Protein AF-A0A8T7C3U0-F1 (afdb_monomer)

Mean predicted aligned error: 4.49 Å

Radius of gyration: 20.17 Å; Cα contacts (8 Å, |Δi|>4): 298; chains: 1; bounding box: 46×42×60 Å

Structure (mmCIF, N/CA/C/O backbone):
data_AF-A0A8T7C3U0-F1
#
_entry.id   AF-A0A8T7C3U0-F1
#
loop_
_atom_site.group_PDB
_atom_site.id
_atom_site.type_symbol
_atom_site.label_atom_id
_atom_site.label_alt_id
_atom_site.label_comp_id
_atom_site.label_asym_id
_atom_site.label_entity_id
_atom_site.label_seq_id
_atom_site.pdbx_PDB_ins_code
_atom_site.Cartn_x
_atom_site.Cartn_y
_atom_site.Cartn_z
_atom_site.occupancy
_atom_site.B_iso_or_equiv
_atom_site.auth_seq_id
_atom_site.auth_comp_id
_atom_site.auth_asym_id
_atom_site.auth_atom_id
_atom_site.pdbx_PDB_model_num
ATOM 1 N N . ASP A 1 1 ? -4.344 -4.323 -27.458 1.00 58.16 1 ASP A N 1
ATOM 2 C CA . ASP A 1 1 ? -5.522 -3.759 -28.144 1.00 58.16 1 ASP A CA 1
ATOM 3 C C . ASP A 1 1 ? -5.663 -4.257 -29.576 1.00 58.16 1 ASP A C 1
ATOM 5 O O . ASP A 1 1 ? -6.627 -4.957 -29.823 1.00 58.16 1 ASP A O 1
ATOM 9 N N . LYS A 1 2 ? -4.692 -4.068 -30.485 1.00 67.00 2 LYS A N 1
ATOM 10 C CA . LYS A 1 2 ? -4.830 -4.457 -31.913 1.00 67.00 2 LYS A CA 1
ATOM 11 C C . LYS A 1 2 ? -5.165 -5.939 -32.222 1.00 67.00 2 LYS A C 1
ATOM 13 O O . LYS A 1 2 ? -5.729 -6.205 -33.272 1.00 67.00 2 LYS A O 1
ATOM 18 N N . TYR A 1 3 ? -4.840 -6.890 -31.338 1.00 77.06 3 TYR A N 1
ATOM 19 C CA . TYR A 1 3 ? -5.066 -8.337 -31.552 1.00 77.06 3 TYR A CA 1
ATOM 20 C C . TYR A 1 3 ? -5.764 -9.027 -30.369 1.00 77.06 3 TYR A C 1
ATOM 22 O O . TYR A 1 3 ? -5.617 -10.232 -30.176 1.00 77.06 3 TYR A O 1
ATOM 30 N N . ALA A 1 4 ? -6.464 -8.263 -29.525 1.00 77.00 4 ALA A N 1
ATOM 31 C CA . ALA A 1 4 ? -7.062 -8.804 -28.303 1.00 77.00 4 ALA A CA 1
ATOM 32 C C . ALA A 1 4 ? -8.107 -9.896 -28.594 1.00 77.00 4 ALA A C 1
ATOM 34 O O . ALA A 1 4 ? -8.133 -10.908 -27.897 1.00 77.00 4 ALA A O 1
ATOM 35 N N . ASP A 1 5 ? -8.905 -9.726 -29.648 1.00 81.62 5 ASP A N 1
ATOM 36 C CA . ASP A 1 5 ? -9.944 -10.693 -30.014 1.00 81.62 5 ASP A CA 1
ATOM 37 C C . ASP A 1 5 ? -9.359 -11.987 -30.588 1.00 81.62 5 ASP A C 1
ATOM 39 O O . ASP A 1 5 ? -9.797 -13.072 -30.217 1.00 81.62 5 ASP A O 1
ATOM 43 N N . LEU A 1 6 ? -8.278 -11.893 -31.372 1.00 81.50 6 LEU A N 1
ATOM 44 C CA . LEU A 1 6 ? -7.573 -13.058 -31.921 1.00 81.50 6 LEU A CA 1
ATOM 45 C C . LEU A 1 6 ? -6.904 -13.916 -30.838 1.00 81.50 6 LEU A C 1
ATOM 47 O O . LEU A 1 6 ? -6.668 -15.101 -31.050 1.00 81.50 6 LEU A O 1
ATOM 51 N N . MET A 1 7 ? -6.585 -13.335 -29.678 1.00 81.19 7 MET A N 1
ATOM 52 C CA . MET A 1 7 ? -5.947 -14.057 -28.575 1.00 81.19 7 MET A CA 1
ATOM 53 C C . MET A 1 7 ? -6.883 -15.037 -27.863 1.00 81.19 7 MET A C 1
ATOM 55 O O . MET A 1 7 ? -6.374 -15.950 -27.220 1.00 81.19 7 MET A O 1
ATOM 59 N N . LYS A 1 8 ? -8.211 -14.876 -27.950 1.00 80.12 8 LYS A N 1
ATOM 60 C CA . LYS A 1 8 ? -9.161 -15.779 -27.271 1.00 80.12 8 LYS A CA 1
ATOM 61 C C . LYS A 1 8 ? -9.115 -17.194 -27.853 1.00 80.12 8 LYS A C 1
ATOM 63 O O . LYS A 1 8 ? -9.095 -18.155 -27.090 1.00 80.12 8 LYS A O 1
ATOM 68 N N . ASP A 1 9 ? -8.980 -17.291 -29.173 1.00 86.50 9 ASP A N 1
ATOM 69 C CA . ASP A 1 9 ? -8.996 -18.560 -29.914 1.00 86.50 9 ASP A CA 1
ATOM 70 C C . ASP A 1 9 ? -7.588 -19.041 -30.314 1.00 86.50 9 ASP A C 1
ATOM 72 O O . ASP A 1 9 ? -7.412 -20.086 -30.945 1.00 86.50 9 ASP A O 1
ATOM 76 N N . HIS A 1 10 ? -6.543 -18.288 -29.957 1.00 88.06 10 HIS A N 1
ATOM 77 C CA . HIS A 1 10 ? -5.179 -18.610 -30.355 1.00 88.06 10 HIS A CA 1
ATOM 78 C C . HIS A 1 10 ? -4.654 -19.848 -29.611 1.00 88.06 10 HIS A C 1
ATOM 80 O O . HIS A 1 10 ? -4.539 -19.857 -28.386 1.00 88.06 10 HIS A O 1
ATOM 86 N N . ARG A 1 11 ? -4.204 -20.873 -30.348 1.00 89.69 11 ARG A N 1
ATOM 87 C CA . ARG A 1 11 ? -3.695 -22.142 -29.778 1.00 89.69 11 ARG A CA 1
ATOM 88 C C . ARG A 1 11 ? -2.560 -21.968 -28.757 1.00 89.69 11 ARG A C 1
ATOM 90 O O . ARG A 1 11 ? -2.427 -22.782 -27.850 1.00 89.69 11 ARG A O 1
ATOM 97 N N . LEU A 1 12 ? -1.748 -20.914 -28.903 1.00 91.25 12 LEU A N 1
ATOM 98 C CA . LEU A 1 12 ? -0.654 -20.566 -27.978 1.00 91.25 12 LEU A CA 1
ATOM 99 C C . LEU A 1 12 ? -0.993 -19.432 -26.996 1.00 91.25 12 LEU A C 1
ATOM 101 O O . LEU A 1 12 ? -0.088 -18.871 -26.380 1.00 91.25 12 LEU A O 1
ATOM 105 N N . ALA A 1 13 ? -2.265 -19.040 -26.866 1.00 87.12 13 ALA A N 1
ATOM 106 C CA . ALA A 1 13 ? -2.667 -17.897 -26.045 1.00 87.12 13 ALA A CA 1
ATOM 107 C C . ALA A 1 13 ? -2.114 -17.989 -24.618 1.00 87.12 13 ALA A C 1
ATOM 109 O O . ALA A 1 13 ? -1.515 -17.041 -24.110 1.00 87.12 13 ALA A O 1
ATOM 110 N N . ARG A 1 14 ? -2.240 -19.168 -23.997 1.00 87.88 14 ARG A N 1
ATOM 111 C CA . ARG A 1 14 ? -1.746 -19.427 -22.640 1.00 87.88 14 ARG A CA 1
ATOM 112 C C . ARG A 1 14 ? -0.230 -19.256 -22.536 1.00 87.88 14 ARG A C 1
ATOM 114 O O . ARG A 1 14 ? 0.239 -18.614 -21.600 1.00 87.88 14 ARG A O 1
ATOM 121 N N . GLN A 1 15 ? 0.528 -19.808 -23.481 1.00 91.25 15 GLN A N 1
ATOM 122 C CA . GLN A 1 15 ? 1.989 -19.739 -23.508 1.00 91.25 15 GLN A CA 1
ATOM 123 C C . GLN A 1 15 ? 2.453 -18.294 -23.709 1.00 91.25 15 GLN A C 1
ATOM 125 O O . GLN A 1 15 ? 3.272 -17.804 -22.938 1.00 91.25 15 GLN A O 1
ATOM 130 N N . ILE A 1 16 ? 1.864 -17.579 -24.671 1.00 89.12 16 ILE A N 1
ATOM 131 C CA . ILE A 1 16 ? 2.175 -16.171 -24.945 1.00 89.12 16 ILE A CA 1
ATOM 132 C C . ILE A 1 16 ? 1.897 -15.312 -23.707 1.00 89.12 16 ILE A C 1
ATOM 134 O O . ILE A 1 16 ? 2.749 -14.520 -23.302 1.00 89.12 16 ILE A O 1
ATOM 138 N N . MET A 1 17 ? 0.739 -15.489 -23.066 1.00 87.12 17 MET A N 1
ATOM 139 C CA . MET A 1 17 ? 0.385 -14.751 -21.851 1.00 87.12 17 MET A CA 1
ATOM 140 C C . MET A 1 17 ? 1.329 -15.062 -20.688 1.00 87.12 17 MET A C 1
ATOM 142 O O . MET A 1 17 ? 1.733 -14.140 -19.973 1.00 87.12 17 MET A O 1
ATOM 146 N N . ALA A 1 18 ? 1.727 -16.325 -20.513 1.00 89.75 18 ALA A N 1
ATOM 147 C CA . ALA A 1 18 ? 2.700 -16.717 -19.499 1.00 89.75 18 ALA A CA 1
ATOM 148 C C . ALA A 1 18 ? 4.062 -16.049 -19.742 1.00 89.75 18 ALA A C 1
ATOM 150 O O . ALA A 1 18 ? 4.598 -15.417 -18.833 1.00 89.75 18 ALA A O 1
ATOM 151 N N . THR A 1 19 ? 4.579 -16.096 -20.973 1.00 92.81 19 THR A N 1
ATOM 152 C CA . THR A 1 19 ? 5.855 -15.469 -21.346 1.00 92.81 19 THR A CA 1
ATOM 153 C C . THR A 1 19 ? 5.817 -13.950 -21.182 1.00 92.81 19 THR A C 1
ATOM 155 O O . THR A 1 19 ? 6.723 -13.370 -20.587 1.00 92.81 19 THR A O 1
ATOM 158 N N . GLN A 1 20 ? 4.753 -13.285 -21.639 1.00 92.19 20 GLN A N 1
ATOM 159 C CA . GLN A 1 20 ? 4.586 -11.836 -21.474 1.00 92.19 20 GLN A CA 1
ATOM 160 C C . GLN A 1 20 ? 4.497 -11.434 -19.996 1.00 92.19 20 GLN A C 1
ATOM 162 O O . GLN A 1 20 ? 5.073 -10.425 -19.582 1.00 92.19 20 GLN A O 1
ATOM 167 N N . THR A 1 21 ? 3.812 -12.237 -19.178 1.00 92.12 21 THR A N 1
ATOM 168 C CA . THR A 1 21 ? 3.714 -12.004 -17.732 1.00 92.12 21 THR A CA 1
ATOM 169 C C . THR A 1 21 ? 5.063 -12.194 -17.049 1.00 92.12 21 THR A C 1
ATOM 171 O O . THR A 1 21 ? 5.465 -11.328 -16.273 1.00 92.12 21 THR A O 1
ATOM 174 N N . ALA A 1 22 ? 5.791 -13.265 -17.377 1.00 93.31 22 ALA A N 1
ATOM 175 C CA . ALA A 1 22 ? 7.126 -13.529 -16.849 1.00 93.31 22 ALA A CA 1
ATOM 176 C C . ALA A 1 22 ? 8.106 -12.401 -17.205 1.00 93.31 22 ALA A C 1
ATOM 178 O O . ALA A 1 22 ? 8.746 -11.851 -16.311 1.00 93.31 22 ALA A O 1
ATOM 179 N N . ASN A 1 23 ? 8.144 -11.976 -18.473 1.00 94.31 23 ASN A N 1
ATOM 180 C CA . ASN A 1 23 ? 8.983 -10.863 -18.923 1.00 94.31 23 ASN A CA 1
ATOM 181 C C . ASN A 1 23 ? 8.635 -9.560 -18.196 1.00 94.31 23 ASN A C 1
ATOM 183 O O . ASN A 1 23 ? 9.518 -8.880 -17.681 1.00 94.31 23 ASN A O 1
ATOM 187 N N . SER A 1 24 ? 7.344 -9.222 -18.096 1.00 93.62 24 SER A N 1
ATOM 188 C CA . SER A 1 24 ? 6.893 -8.039 -17.352 1.00 93.62 24 SER A CA 1
ATOM 189 C C . SER A 1 24 ? 7.328 -8.095 -15.887 1.00 93.62 24 SER A C 1
ATOM 191 O O . SER A 1 24 ? 7.783 -7.093 -15.338 1.00 93.62 24 SER A O 1
ATOM 193 N N . LEU A 1 25 ? 7.176 -9.249 -15.242 1.00 94.94 25 LEU A N 1
ATOM 194 C CA . LEU A 1 25 ? 7.524 -9.441 -13.841 1.00 94.94 25 LEU A CA 1
ATOM 195 C C . LEU A 1 25 ? 9.034 -9.300 -13.628 1.00 94.94 25 LEU A C 1
ATOM 197 O O . LEU A 1 25 ? 9.444 -8.503 -12.787 1.00 94.94 25 LEU A O 1
ATOM 201 N N . VAL A 1 26 ? 9.856 -10.001 -14.413 1.00 95.19 26 VAL A N 1
ATOM 202 C CA . VAL A 1 26 ? 11.322 -9.957 -14.297 1.00 95.19 26 VAL A CA 1
ATOM 203 C C . VAL A 1 26 ? 11.858 -8.562 -14.612 1.00 95.19 26 VAL A C 1
ATOM 205 O O . VAL A 1 26 ? 12.643 -8.031 -13.831 1.00 95.19 26 VAL A O 1
ATOM 208 N N . ASN A 1 27 ? 11.379 -7.912 -15.677 1.00 93.50 27 ASN A N 1
ATOM 209 C CA . ASN A 1 27 ? 11.845 -6.575 -16.063 1.00 93.50 27 ASN A CA 1
ATOM 210 C C . ASN A 1 27 ? 11.510 -5.499 -15.020 1.00 93.50 27 ASN A C 1
ATOM 212 O O . ASN A 1 27 ? 12.225 -4.508 -14.905 1.00 93.50 27 ASN A O 1
ATOM 216 N N . ARG A 1 28 ? 10.414 -5.662 -14.263 1.00 95.06 28 ARG A N 1
ATOM 217 C CA . ARG A 1 28 ? 9.958 -4.659 -13.282 1.00 95.06 28 ARG A CA 1
ATOM 218 C C . ARG A 1 28 ? 10.408 -4.946 -11.856 1.00 95.06 28 ARG A C 1
ATOM 220 O O . ARG A 1 28 ? 10.629 -4.007 -11.098 1.00 95.06 28 ARG A O 1
ATOM 227 N N . MET A 1 29 ? 10.518 -6.218 -11.485 1.00 95.50 29 MET A N 1
ATOM 228 C CA . MET A 1 29 ? 10.804 -6.642 -10.111 1.00 95.50 29 MET A CA 1
ATOM 229 C C . MET A 1 29 ? 12.211 -7.221 -9.939 1.00 95.50 29 MET A C 1
ATOM 231 O O . MET A 1 29 ? 12.687 -7.352 -8.810 1.00 95.50 29 MET A O 1
ATOM 235 N N . GLY A 1 30 ? 12.882 -7.543 -11.044 1.00 94.00 30 GLY A N 1
ATOM 236 C CA . GLY A 1 30 ? 14.184 -8.193 -11.072 1.00 94.00 30 GLY A CA 1
ATOM 237 C C . GLY A 1 30 ? 14.103 -9.725 -11.001 1.00 94.00 30 GLY A C 1
ATOM 238 O O . GLY A 1 30 ? 13.080 -10.294 -10.608 1.00 94.00 30 GLY A O 1
ATOM 239 N N . PRO A 1 31 ? 15.209 -10.414 -11.334 1.00 93.25 31 PRO A N 1
ATOM 240 C CA . PRO A 1 31 ? 15.244 -11.874 -11.470 1.00 93.25 31 PRO A CA 1
ATOM 241 C C . PRO A 1 31 ? 15.0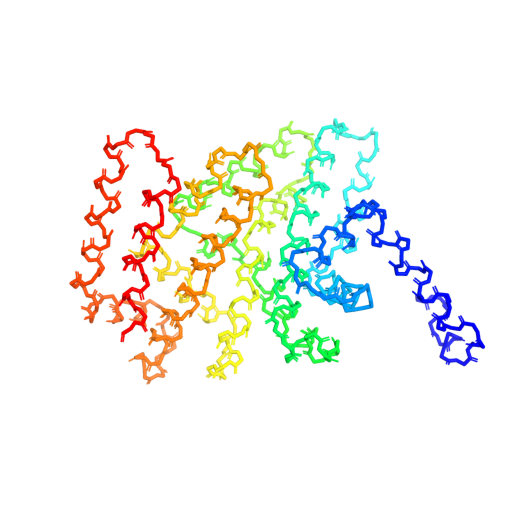74 -12.620 -10.140 1.00 93.25 31 PRO A C 1
ATOM 243 O O . PRO A 1 31 ? 14.587 -13.744 -10.113 1.00 93.25 31 PRO A O 1
ATOM 246 N N . THR A 1 32 ? 15.433 -11.996 -9.014 1.00 93.38 32 THR A N 1
ATOM 247 C CA . THR A 1 32 ? 15.351 -12.625 -7.683 1.00 93.38 32 THR A CA 1
ATOM 248 C C . THR A 1 32 ? 13.996 -12.448 -7.002 1.00 93.38 32 THR A C 1
ATOM 250 O O . THR A 1 32 ? 13.792 -12.980 -5.912 1.00 93.38 32 THR A O 1
ATOM 253 N N . TYR A 1 33 ? 13.068 -11.689 -7.598 1.00 94.94 33 TYR A N 1
ATOM 254 C CA . TYR A 1 33 ? 11.801 -11.348 -6.952 1.00 94.94 33 TYR A CA 1
ATOM 255 C C . TYR A 1 33 ? 10.972 -12.582 -6.601 1.00 94.94 33 TYR A C 1
ATOM 257 O O . TYR A 1 33 ? 10.568 -12.702 -5.448 1.00 94.94 33 TYR A O 1
ATOM 265 N N . VAL A 1 34 ? 10.773 -13.494 -7.561 1.00 96.44 34 VAL A N 1
ATOM 266 C CA . VAL A 1 34 ? 9.939 -14.691 -7.369 1.00 96.44 34 VAL A CA 1
ATOM 267 C C . VAL A 1 34 ? 10.488 -15.531 -6.226 1.00 96.44 34 VAL A C 1
ATOM 269 O O . VAL A 1 34 ? 9.806 -15.667 -5.220 1.00 96.44 34 VAL A O 1
ATOM 272 N N . VAL A 1 35 ? 11.743 -15.979 -6.320 1.00 95.12 35 VAL A N 1
ATOM 273 C CA . VAL A 1 35 ? 12.382 -16.834 -5.303 1.00 95.12 35 VAL A CA 1
ATOM 274 C C . VAL A 1 35 ? 12.323 -16.192 -3.914 1.00 95.12 35 VAL A C 1
ATOM 276 O O . VAL A 1 35 ? 11.898 -16.821 -2.954 1.00 95.12 35 VAL A O 1
ATOM 279 N N . ARG A 1 36 ? 12.636 -14.894 -3.801 1.00 91.44 36 ARG A N 1
ATOM 280 C CA . ARG A 1 36 ? 12.558 -14.184 -2.514 1.00 91.44 36 ARG A CA 1
ATOM 281 C C . ARG A 1 36 ? 11.142 -14.112 -1.954 1.00 91.44 36 ARG A C 1
ATOM 283 O O . ARG A 1 36 ? 10.982 -14.087 -0.741 1.00 91.44 36 ARG A O 1
ATOM 290 N N . THR A 1 37 ? 10.131 -13.986 -2.809 1.00 93.56 37 THR A N 1
ATOM 291 C CA . THR A 1 37 ? 8.733 -13.971 -2.371 1.00 93.56 37 THR A CA 1
ATOM 292 C C . THR A 1 37 ? 8.254 -15.376 -2.006 1.00 93.56 37 THR A C 1
ATOM 294 O O . THR A 1 37 ? 7.515 -15.497 -1.032 1.00 93.56 37 THR A O 1
ATOM 297 N N . GLN A 1 38 ? 8.721 -16.429 -2.685 1.00 95.31 38 GLN A N 1
ATOM 298 C CA . GLN A 1 38 ? 8.473 -17.818 -2.275 1.00 95.31 38 GLN A CA 1
ATOM 299 C C . GLN A 1 38 ? 9.046 -18.072 -0.876 1.00 95.31 38 GLN A C 1
ATOM 301 O O . GLN A 1 38 ? 8.316 -18.504 0.008 1.00 95.31 38 GLN A O 1
ATOM 306 N N . ASP A 1 39 ? 10.300 -17.686 -0.630 1.00 91.00 39 ASP A N 1
ATOM 307 C CA . ASP A 1 39 ? 10.945 -17.840 0.680 1.00 91.00 39 ASP A CA 1
ATOM 308 C C . ASP A 1 39 ? 10.269 -17.052 1.817 1.00 91.00 39 ASP A C 1
ATOM 310 O O . ASP A 1 39 ? 10.470 -17.365 2.991 1.00 91.00 39 ASP A O 1
ATOM 314 N N . GLU A 1 40 ? 9.581 -15.955 1.488 1.00 88.12 40 GLU A N 1
ATOM 315 C CA . GLU A 1 40 ? 8.923 -15.063 2.452 1.00 88.12 40 GLU A CA 1
ATOM 316 C C . GLU A 1 40 ? 7.481 -15.493 2.744 1.00 88.12 40 GLU A C 1
ATOM 318 O O . GLU A 1 40 ? 6.998 -15.281 3.853 1.00 88.12 40 GLU A O 1
ATOM 323 N N . THR A 1 41 ? 6.787 -16.074 1.762 1.00 90.12 41 THR A N 1
ATOM 324 C CA . THR A 1 41 ? 5.331 -16.301 1.828 1.00 90.12 41 THR A CA 1
ATOM 325 C C . THR A 1 41 ? 4.912 -17.761 1.686 1.00 90.12 41 THR A C 1
ATOM 327 O O . THR A 1 41 ? 3.763 -18.080 1.968 1.00 90.12 41 THR A O 1
ATOM 330 N N . GLY A 1 42 ? 5.798 -18.643 1.219 1.00 93.12 42 GLY A N 1
ATOM 331 C CA . GLY A 1 42 ? 5.470 -20.026 0.862 1.00 93.12 42 GLY A CA 1
ATOM 332 C C . GLY A 1 42 ? 4.658 -20.177 -0.432 1.00 93.12 42 GLY A C 1
ATOM 333 O O . GLY A 1 42 ? 4.385 -21.301 -0.840 1.00 93.12 42 GLY A O 1
ATOM 334 N N . ALA A 1 43 ? 4.286 -19.077 -1.096 1.00 95.94 43 ALA A N 1
ATOM 335 C CA . ALA A 1 43 ? 3.487 -19.110 -2.317 1.00 95.94 43 ALA A CA 1
ATOM 336 C C . ALA A 1 43 ? 4.256 -19.722 -3.501 1.00 95.94 43 ALA A C 1
ATOM 338 O O . ALA A 1 43 ? 5.475 -19.597 -3.617 1.00 95.94 43 ALA A O 1
ATOM 339 N N . SER A 1 44 ? 3.536 -20.337 -4.434 1.00 96.44 44 SER A N 1
ATOM 340 C CA . SER A 1 44 ? 4.069 -20.822 -5.708 1.00 96.44 44 SER A CA 1
ATOM 341 C C . SER A 1 44 ? 4.374 -19.677 -6.684 1.00 96.44 44 SER A C 1
ATOM 343 O O . SER A 1 44 ? 3.814 -18.580 -6.607 1.00 96.44 44 SER A O 1
ATOM 345 N N . ALA A 1 45 ? 5.220 -19.935 -7.688 1.00 95.44 45 ALA A N 1
ATOM 346 C CA . ALA A 1 45 ? 5.516 -18.954 -8.739 1.00 95.44 45 ALA A CA 1
ATOM 347 C C . ALA A 1 45 ? 4.253 -18.479 -9.491 1.00 95.44 45 ALA A C 1
ATOM 349 O O . ALA A 1 45 ? 4.164 -17.312 -9.874 1.00 95.44 45 ALA A O 1
ATOM 350 N N . GLY A 1 46 ? 3.265 -19.364 -9.672 1.00 95.00 46 GLY A N 1
ATOM 351 C CA . GLY A 1 46 ? 1.987 -19.034 -10.306 1.00 95.00 46 GLY A CA 1
ATOM 352 C C . GLY A 1 46 ? 1.137 -18.078 -9.468 1.00 95.00 46 GLY A C 1
ATOM 353 O O . GLY A 1 46 ? 0.602 -17.105 -10.004 1.00 95.00 46 GLY A O 1
ATOM 354 N N . GLU A 1 47 ? 1.057 -18.302 -8.155 1.00 96.44 47 GLU A N 1
ATOM 355 C CA . GLU A 1 47 ? 0.366 -17.400 -7.223 1.00 96.44 47 GLU A CA 1
ATOM 356 C C . GLU A 1 47 ? 1.046 -16.030 -7.175 1.00 96.44 47 GLU A C 1
ATOM 358 O O . GLU A 1 47 ? 0.376 -15.002 -7.270 1.00 96.44 47 GLU A O 1
ATOM 363 N N . ILE A 1 48 ? 2.382 -15.997 -7.134 1.00 97.38 48 ILE A N 1
ATOM 364 C CA . ILE A 1 48 ? 3.160 -14.750 -7.149 1.00 97.38 48 ILE A CA 1
ATOM 365 C C . ILE A 1 48 ? 2.928 -13.971 -8.447 1.00 97.38 48 ILE A C 1
ATOM 367 O O . ILE A 1 48 ? 2.700 -12.761 -8.406 1.00 97.38 48 ILE A O 1
ATOM 371 N N . ALA A 1 49 ? 2.948 -14.644 -9.601 1.00 96.31 49 ALA A N 1
ATOM 372 C CA . ALA A 1 49 ? 2.686 -14.011 -10.893 1.00 96.31 49 ALA A CA 1
ATOM 373 C C . ALA A 1 49 ? 1.256 -13.450 -10.986 1.00 96.31 49 ALA A C 1
ATOM 375 O O . ALA A 1 49 ? 1.042 -12.362 -11.537 1.00 96.31 49 ALA A O 1
ATOM 376 N N . ARG A 1 50 ? 0.276 -14.157 -10.412 1.00 96.75 50 ARG A N 1
ATOM 377 C CA . ARG A 1 50 ? -1.115 -13.700 -10.336 1.00 96.75 50 ARG A CA 1
ATOM 378 C C . ARG A 1 50 ? -1.258 -12.483 -9.425 1.00 96.75 50 ARG A C 1
ATOM 380 O O . ARG A 1 50 ? -1.815 -11.477 -9.857 1.00 96.75 50 ARG A O 1
ATOM 387 N N . ALA A 1 51 ? -0.700 -12.524 -8.219 1.00 97.75 51 ALA A N 1
ATOM 388 C CA . ALA A 1 51 ? -0.739 -11.401 -7.287 1.00 97.75 51 ALA A CA 1
ATOM 389 C C . ALA A 1 51 ? -0.006 -10.165 -7.826 1.00 97.75 51 ALA A C 1
ATOM 391 O O . ALA A 1 51 ? -0.512 -9.052 -7.703 1.00 97.75 51 ALA A O 1
ATOM 392 N N . TYR A 1 52 ? 1.133 -10.357 -8.502 1.00 97.69 52 TYR A N 1
ATOM 393 C CA . TYR A 1 52 ? 1.813 -9.305 -9.264 1.00 97.69 52 TYR A CA 1
ATOM 394 C C . TYR A 1 52 ? 0.896 -8.685 -10.321 1.00 97.69 52 TYR A C 1
ATOM 396 O O . TYR A 1 52 ? 0.845 -7.463 -10.453 1.00 97.69 52 TYR A O 1
ATOM 404 N N . THR A 1 53 ? 0.166 -9.517 -11.065 1.00 97.06 53 THR A N 1
ATOM 405 C CA . THR A 1 53 ? -0.757 -9.046 -12.100 1.00 97.06 53 THR A CA 1
ATOM 406 C C . THR A 1 53 ? -1.885 -8.229 -11.482 1.00 97.06 53 THR A C 1
ATOM 408 O O . THR A 1 53 ? -2.081 -7.093 -11.900 1.00 97.06 53 THR A O 1
ATOM 411 N N . ILE A 1 54 ? -2.550 -8.746 -10.444 1.00 98.12 54 ILE A N 1
ATOM 412 C CA . ILE A 1 54 ? -3.603 -8.029 -9.709 1.00 98.12 54 ILE A CA 1
ATOM 413 C C . ILE A 1 54 ? -3.075 -6.678 -9.224 1.00 98.12 54 ILE A C 1
ATOM 415 O O . ILE A 1 54 ? -3.636 -5.646 -9.576 1.00 98.12 54 ILE A O 1
ATOM 419 N N . ALA A 1 55 ? -1.956 -6.672 -8.496 1.00 98.00 55 ALA A N 1
ATOM 420 C CA . ALA A 1 55 ? -1.376 -5.460 -7.929 1.00 98.00 55 ALA A CA 1
ATOM 421 C C . ALA A 1 55 ? -0.965 -4.429 -8.995 1.00 98.00 55 ALA A C 1
ATOM 423 O O . ALA A 1 55 ? -1.115 -3.225 -8.787 1.00 98.00 55 ALA A O 1
ATOM 424 N N . ARG A 1 56 ? -0.450 -4.876 -10.149 1.00 97.62 56 ARG A N 1
ATOM 425 C CA . ARG A 1 56 ? -0.093 -3.993 -11.269 1.00 97.62 56 ARG A CA 1
ATOM 426 C C . ARG A 1 56 ? -1.326 -3.329 -11.881 1.00 97.62 56 ARG A C 1
ATOM 428 O O . ARG A 1 56 ? -1.257 -2.144 -12.208 1.00 97.62 56 ARG A O 1
ATOM 435 N N . GLU A 1 57 ? -2.406 -4.087 -12.071 1.00 97.50 57 GLU A N 1
ATOM 436 C CA . GLU A 1 57 ? -3.642 -3.588 -12.685 1.00 97.50 57 GLU A CA 1
ATOM 437 C C . GLU A 1 57 ? -4.436 -2.684 -11.724 1.00 97.50 57 GLU A C 1
ATOM 439 O O . GLU A 1 57 ? -4.934 -1.639 -12.140 1.00 97.50 57 GLU A O 1
ATOM 444 N N . THR A 1 58 ? -4.508 -3.014 -10.431 1.00 97.88 58 THR A N 1
ATOM 445 C CA . THR A 1 58 ? -5.204 -2.189 -9.422 1.00 97.88 58 THR A CA 1
ATOM 446 C C . THR A 1 58 ? -4.512 -0.851 -9.164 1.00 97.88 58 THR A C 1
ATOM 448 O O . THR A 1 58 ? -5.183 0.147 -8.916 1.00 97.88 58 THR A O 1
ATOM 451 N N . LEU A 1 59 ? -3.178 -0.807 -9.245 1.00 97.25 59 LEU A N 1
ATOM 452 C CA . LEU A 1 59 ? -2.374 0.413 -9.100 1.00 97.25 59 LEU A CA 1
ATOM 453 C C . LEU A 1 59 ? -2.237 1.227 -10.396 1.00 97.25 59 LEU A C 1
ATOM 455 O O . LEU A 1 59 ? -1.644 2.303 -10.362 1.00 97.25 59 LEU A O 1
ATOM 459 N N . ASP A 1 60 ? -2.724 0.707 -11.525 1.00 95.88 60 ASP A N 1
ATOM 460 C CA . ASP A 1 60 ? -2.576 1.309 -12.854 1.00 95.88 60 ASP A CA 1
ATOM 461 C C . ASP A 1 60 ? -1.121 1.720 -13.174 1.00 95.88 60 ASP A C 1
ATOM 463 O O . ASP A 1 60 ? -0.809 2.854 -13.547 1.00 95.88 60 ASP A O 1
ATOM 467 N N . LEU A 1 61 ? -0.177 0.789 -12.983 1.00 96.50 61 LEU A N 1
ATOM 468 C CA . LEU A 1 61 ? 1.255 1.109 -13.088 1.00 96.50 61 LEU A CA 1
ATOM 469 C C . LEU A 1 61 ? 1.769 1.208 -14.526 1.00 96.50 61 LEU A C 1
ATOM 471 O O . LEU A 1 61 ? 2.796 1.844 -14.756 1.00 96.50 61 LEU A O 1
ATOM 475 N N . ARG A 1 62 ? 1.087 0.610 -15.514 1.00 95.94 62 ARG A N 1
ATOM 476 C CA . ARG A 1 62 ? 1.567 0.634 -16.908 1.00 95.94 62 ARG A CA 1
ATOM 477 C C . ARG A 1 62 ? 1.618 2.063 -17.472 1.00 95.94 62 ARG A C 1
ATOM 479 O O . ARG A 1 62 ? 2.666 2.417 -18.015 1.00 95.94 62 ARG A O 1
ATOM 486 N N . PRO A 1 63 ? 0.568 2.905 -17.351 1.00 96.06 63 PRO A N 1
ATOM 487 C CA . PRO A 1 63 ? 0.656 4.305 -17.765 1.00 96.06 63 PRO A CA 1
ATOM 488 C C . PRO A 1 63 ? 1.730 5.082 -17.001 1.00 96.06 63 PRO A C 1
ATOM 490 O O . PRO A 1 63 ? 2.464 5.851 -17.615 1.00 96.06 63 PRO A O 1
ATOM 493 N N . LEU A 1 64 ? 1.872 4.843 -15.691 1.00 96.50 64 LEU A N 1
ATOM 494 C CA . LEU A 1 64 ? 2.902 5.494 -14.879 1.00 96.50 64 LEU A CA 1
ATOM 495 C C . LEU A 1 64 ? 4.313 5.178 -15.391 1.00 96.50 64 LEU A C 1
ATOM 497 O O . LEU A 1 64 ? 5.123 6.087 -15.557 1.00 96.50 64 LEU A O 1
ATOM 501 N N . TRP A 1 65 ? 4.602 3.908 -15.677 1.00 97.31 65 TRP A N 1
ATOM 502 C CA . TRP A 1 65 ? 5.899 3.502 -16.215 1.00 97.31 65 TRP A CA 1
ATOM 503 C C . TRP A 1 65 ? 6.178 4.120 -17.578 1.00 97.31 65 TRP A C 1
ATOM 505 O O . TRP A 1 65 ? 7.271 4.640 -17.764 1.00 97.31 65 TRP A O 1
ATOM 515 N N . ARG A 1 66 ? 5.189 4.176 -18.480 1.00 97.19 66 ARG A N 1
ATOM 516 C CA . ARG A 1 66 ? 5.345 4.876 -19.766 1.00 97.19 66 ARG A CA 1
ATOM 517 C C . ARG A 1 66 ? 5.686 6.354 -19.573 1.00 97.19 66 ARG A C 1
ATOM 519 O O . ARG A 1 66 ? 6.542 6.874 -20.277 1.00 97.19 66 ARG A O 1
ATOM 526 N N . SER A 1 67 ? 5.053 7.031 -18.610 1.00 96.88 67 SER A N 1
ATOM 527 C CA . SER A 1 67 ? 5.383 8.427 -18.289 1.00 96.88 67 SER A CA 1
ATOM 528 C C . SER A 1 67 ? 6.809 8.585 -17.756 1.00 96.88 67 SER A C 1
ATOM 530 O O . SER A 1 67 ? 7.456 9.576 -18.073 1.00 96.88 67 SER A O 1
ATOM 532 N N . ILE A 1 68 ? 7.307 7.627 -16.968 1.00 97.00 68 ILE A N 1
ATOM 533 C CA . ILE A 1 68 ? 8.686 7.639 -16.455 1.00 97.00 68 ILE A CA 1
ATOM 534 C C . ILE A 1 68 ? 9.696 7.343 -17.574 1.00 97.00 68 ILE A C 1
ATOM 536 O O . ILE A 1 68 ? 10.727 8.006 -17.664 1.00 97.00 68 ILE A O 1
ATOM 540 N N . GLU A 1 69 ? 9.408 6.367 -18.433 1.00 95.75 69 GLU A N 1
ATOM 541 C CA . GLU A 1 69 ? 10.253 5.969 -19.568 1.00 95.75 69 GLU A CA 1
ATOM 542 C C . GLU A 1 69 ? 10.343 7.073 -20.625 1.00 95.75 69 GLU A C 1
ATOM 544 O O . GLU A 1 69 ? 11.407 7.301 -21.186 1.00 95.75 69 GLU A O 1
ATOM 549 N N . ALA A 1 70 ? 9.274 7.847 -20.829 1.00 96.62 70 ALA A N 1
ATOM 550 C CA . ALA A 1 70 ? 9.271 8.994 -21.739 1.00 96.62 70 ALA A CA 1
ATOM 551 C C . ALA A 1 70 ? 10.211 10.146 -21.320 1.00 96.62 70 ALA A C 1
ATOM 553 O O . ALA A 1 70 ? 10.379 11.102 -22.089 1.00 96.62 70 ALA A O 1
ATOM 554 N N . LEU A 1 71 ? 10.788 10.077 -20.113 1.00 96.06 71 LEU A N 1
ATOM 555 C CA . LEU A 1 71 ? 11.813 10.998 -19.616 1.00 96.06 71 LEU A CA 1
ATOM 556 C C . LEU A 1 71 ? 13.243 10.571 -19.974 1.00 96.06 71 LEU A C 1
ATOM 558 O O . LEU A 1 71 ? 14.184 11.246 -19.556 1.00 96.06 71 LEU A O 1
ATOM 562 N N . ASP A 1 72 ? 13.416 9.464 -20.700 1.00 93.62 72 ASP A N 1
ATOM 563 C CA . ASP A 1 72 ? 14.736 8.990 -21.103 1.00 93.62 72 ASP A CA 1
ATOM 564 C C . ASP A 1 72 ? 15.477 10.073 -21.896 1.00 93.62 72 ASP A C 1
ATOM 566 O O . ASP A 1 72 ? 14.897 10.729 -22.765 1.00 93.62 72 ASP A O 1
ATOM 570 N N . ASN A 1 73 ? 16.735 10.316 -21.526 1.00 92.50 73 ASN A N 1
ATOM 571 C CA . ASN A 1 73 ? 17.569 11.420 -22.019 1.00 92.50 73 ASN A CA 1
ATOM 572 C C . ASN A 1 73 ? 16.996 12.846 -21.818 1.00 92.50 73 ASN A C 1
ATOM 574 O O . ASN A 1 73 ? 17.519 13.798 -22.393 1.00 92.50 73 ASN A O 1
ATOM 578 N N . LYS A 1 74 ? 15.950 13.030 -20.994 1.00 94.44 74 LYS A N 1
ATOM 579 C CA . LYS A 1 74 ? 15.354 14.351 -20.681 1.00 94.44 74 LYS A CA 1
ATOM 580 C C . LYS A 1 74 ? 15.599 14.821 -19.251 1.00 94.44 74 LYS A C 1
ATOM 582 O O . LYS A 1 74 ? 15.555 16.018 -18.986 1.00 94.44 74 LYS A O 1
ATOM 587 N N . VAL A 1 75 ? 15.829 13.897 -18.321 1.00 94.56 75 VAL A N 1
ATOM 588 C CA . VAL A 1 75 ? 16.140 14.192 -16.913 1.00 94.56 75 VAL A CA 1
ATOM 589 C C . VAL A 1 75 ? 17.347 13.376 -16.464 1.00 94.56 75 VAL A C 1
ATOM 591 O O . VAL A 1 75 ? 17.749 12.423 -17.127 1.00 94.56 75 VAL A O 1
ATOM 594 N N . GLN A 1 76 ? 17.916 13.708 -15.304 1.00 91.06 76 GLN A N 1
ATOM 595 C CA . GLN A 1 76 ? 18.984 12.890 -14.727 1.00 91.06 76 GLN A CA 1
ATOM 596 C C . GLN A 1 76 ? 18.496 11.452 -14.504 1.00 91.06 76 GLN A C 1
ATOM 598 O O . GLN A 1 76 ? 17.467 11.240 -13.856 1.00 91.06 76 GLN A O 1
ATOM 603 N N . ALA A 1 77 ? 19.280 10.459 -14.931 1.00 93.44 77 ALA A N 1
ATOM 604 C CA . ALA A 1 77 ? 18.936 9.041 -14.783 1.00 93.44 77 ALA A CA 1
ATOM 605 C C . ALA A 1 77 ? 1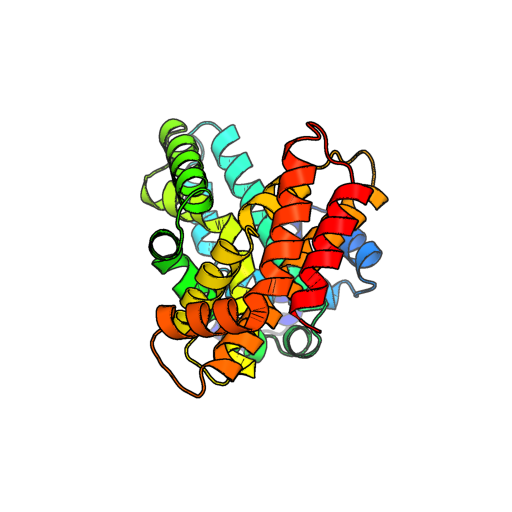8.580 8.666 -13.330 1.00 93.44 77 ALA A C 1
ATOM 607 O O . ALA A 1 77 ? 17.665 7.883 -13.075 1.00 93.44 77 ALA A O 1
ATOM 608 N N . LYS A 1 78 ? 19.237 9.302 -12.346 1.00 93.62 78 LYS A N 1
ATOM 609 C CA . LYS A 1 78 ? 18.941 9.151 -10.911 1.00 93.62 78 LYS A CA 1
ATOM 610 C C . LYS A 1 78 ? 17.466 9.406 -10.573 1.00 93.62 78 LYS A C 1
ATOM 612 O O . LYS A 1 78 ? 16.919 8.714 -9.713 1.00 93.62 78 LYS A O 1
ATOM 617 N N . ALA A 1 79 ? 16.815 10.365 -11.233 1.00 94.69 79 ALA A N 1
ATOM 618 C CA . ALA A 1 79 ? 15.401 10.664 -11.029 1.00 94.69 79 ALA A CA 1
ATOM 619 C C . ALA A 1 79 ? 14.512 9.518 -11.533 1.00 94.69 79 ALA A C 1
ATOM 621 O O . ALA A 1 79 ? 13.653 9.039 -10.789 1.00 94.69 79 ALA A O 1
ATOM 622 N N . GLN A 1 80 ? 14.762 9.021 -12.750 1.00 95.75 80 GLN A N 1
ATOM 623 C CA . GLN A 1 80 ? 14.031 7.883 -13.320 1.00 95.75 80 GLN A CA 1
ATOM 624 C C . GLN A 1 80 ? 14.219 6.615 -12.487 1.00 95.75 80 GLN A C 1
ATOM 626 O O . GLN A 1 80 ? 13.231 5.994 -12.092 1.00 95.75 80 GLN A O 1
ATOM 631 N N . TYR A 1 81 ? 15.462 6.277 -12.126 1.00 94.75 81 TYR A N 1
ATOM 632 C CA . TYR A 1 81 ? 15.752 5.127 -11.267 1.00 94.75 81 TYR A CA 1
ATOM 633 C C . TYR A 1 81 ? 15.041 5.223 -9.920 1.00 94.75 81 TYR A C 1
ATOM 635 O O . TYR A 1 81 ? 14.474 4.237 -9.450 1.00 94.75 81 TYR A O 1
ATOM 643 N N . ARG A 1 82 ? 15.013 6.414 -9.308 1.00 95.44 82 ARG A N 1
ATOM 644 C CA . ARG A 1 82 ? 14.288 6.629 -8.053 1.00 95.44 82 ARG A CA 1
ATOM 645 C C . ARG A 1 82 ? 12.794 6.364 -8.223 1.00 95.44 82 ARG A C 1
ATOM 647 O O . ARG A 1 82 ? 12.227 5.642 -7.406 1.00 95.44 82 ARG A O 1
ATOM 654 N N . MET A 1 83 ? 12.169 6.895 -9.275 1.00 97.19 83 MET A N 1
ATOM 655 C CA . MET A 1 83 ? 10.739 6.696 -9.530 1.00 97.19 83 MET A CA 1
ATOM 656 C C . MET A 1 83 ? 10.396 5.226 -9.806 1.00 97.19 83 MET A C 1
ATOM 658 O O . MET A 1 83 ? 9.448 4.695 -9.222 1.00 97.19 83 MET A O 1
ATOM 662 N N . LEU A 1 84 ? 11.204 4.543 -10.622 1.00 96.50 84 LEU A N 1
ATOM 663 C CA . LEU A 1 84 ? 11.053 3.112 -10.890 1.00 96.50 84 LEU A CA 1
ATOM 664 C C . LEU A 1 84 ? 11.194 2.291 -9.604 1.00 96.50 84 LEU A C 1
ATOM 666 O O . LEU A 1 84 ? 10.332 1.460 -9.319 1.00 96.50 84 LEU A O 1
ATOM 670 N N . ALA A 1 85 ? 12.206 2.578 -8.781 1.00 95.31 85 ALA A N 1
ATOM 671 C CA . ALA A 1 85 ? 12.427 1.886 -7.515 1.00 95.31 85 ALA A CA 1
ATOM 672 C C . ALA A 1 85 ? 11.283 2.101 -6.507 1.00 95.31 85 ALA A C 1
ATOM 674 O O . ALA A 1 85 ? 10.897 1.153 -5.821 1.00 95.31 85 ALA A O 1
ATOM 675 N N . GLU A 1 86 ? 10.711 3.309 -6.419 1.00 95.31 86 GLU A N 1
ATOM 676 C CA . GLU A 1 86 ? 9.519 3.552 -5.591 1.00 95.31 86 GLU A CA 1
ATOM 677 C C . GLU A 1 86 ? 8.308 2.760 -6.096 1.00 95.31 86 GLU A C 1
ATOM 679 O O . GLU A 1 86 ? 7.601 2.137 -5.300 1.00 95.31 86 GLU A O 1
ATOM 684 N N . SER A 1 87 ? 8.092 2.722 -7.415 1.00 96.88 87 SER A N 1
ATOM 685 C CA . SER A 1 87 ? 6.991 1.948 -7.999 1.00 96.88 87 SER A CA 1
ATOM 686 C C . SER A 1 87 ? 7.150 0.442 -7.754 1.00 96.88 87 SER A C 1
ATOM 688 O O . SER A 1 87 ? 6.184 -0.219 -7.380 1.00 96.88 87 SER A O 1
ATOM 690 N N . ALA A 1 88 ? 8.373 -0.090 -7.850 1.00 96.25 88 ALA A N 1
ATOM 691 C CA . ALA A 1 88 ? 8.674 -1.491 -7.570 1.00 96.25 88 ALA A CA 1
ATOM 692 C C . ALA A 1 88 ? 8.498 -1.833 -6.080 1.00 96.25 88 ALA A C 1
ATOM 694 O O . ALA A 1 88 ? 7.978 -2.898 -5.746 1.00 96.25 88 ALA A O 1
ATOM 695 N N . ARG A 1 89 ? 8.870 -0.923 -5.165 1.00 94.00 89 ARG A N 1
ATOM 696 C CA . ARG A 1 89 ? 8.615 -1.081 -3.721 1.00 94.00 89 ARG A CA 1
ATOM 697 C C . ARG A 1 89 ? 7.124 -1.159 -3.413 1.00 94.00 89 ARG A C 1
ATOM 699 O O . ARG A 1 89 ? 6.713 -2.039 -2.655 1.00 94.00 89 ARG A O 1
ATOM 706 N N . LEU A 1 90 ? 6.325 -0.254 -3.983 1.00 96.12 90 LEU A N 1
ATOM 707 C CA . LEU A 1 90 ? 4.872 -0.280 -3.823 1.00 96.12 90 LEU A CA 1
ATOM 708 C C . LEU A 1 90 ? 4.285 -1.569 -4.402 1.00 96.12 90 LEU A C 1
ATOM 710 O O . LEU A 1 90 ? 3.518 -2.239 -3.715 1.00 96.12 90 LEU A O 1
ATOM 714 N N . LEU A 1 91 ? 4.687 -1.936 -5.621 1.00 97.25 91 LEU A N 1
ATOM 715 C CA . LEU A 1 91 ? 4.202 -3.132 -6.301 1.00 97.25 91 LEU A CA 1
ATOM 716 C C . LEU A 1 91 ? 4.525 -4.400 -5.509 1.00 97.25 91 LEU A C 1
ATOM 718 O O . LEU A 1 91 ? 3.628 -5.195 -5.272 1.00 97.25 91 LEU A O 1
ATOM 722 N N . ARG A 1 92 ? 5.758 -4.557 -5.000 1.00 95.19 92 ARG A N 1
ATOM 723 C CA . ARG A 1 92 ? 6.126 -5.692 -4.133 1.00 95.19 92 ARG A CA 1
ATOM 724 C C . ARG A 1 92 ? 5.177 -5.811 -2.945 1.00 95.19 92 ARG A C 1
ATOM 726 O O . ARG A 1 92 ? 4.685 -6.899 -2.667 1.00 95.19 92 ARG A O 1
ATOM 733 N N . ARG A 1 93 ? 4.952 -4.701 -2.236 1.00 93.94 93 ARG A N 1
ATOM 734 C CA . ARG A 1 93 ? 4.099 -4.681 -1.042 1.00 93.94 93 ARG A CA 1
ATOM 735 C C . ARG A 1 93 ? 2.658 -5.027 -1.390 1.00 93.94 93 ARG A C 1
ATOM 737 O O . ARG A 1 93 ? 2.057 -5.841 -0.707 1.00 93.94 93 ARG A O 1
ATOM 744 N N . ALA A 1 94 ? 2.131 -4.436 -2.455 1.00 96.62 94 ALA A N 1
ATOM 745 C CA . ALA A 1 94 ? 0.790 -4.711 -2.943 1.00 96.62 94 ALA A CA 1
ATOM 746 C C . ALA A 1 94 ? 0.608 -6.183 -3.349 1.00 96.62 94 ALA A C 1
ATOM 748 O O . ALA A 1 94 ? -0.370 -6.804 -2.947 1.00 96.62 94 ALA A O 1
ATOM 749 N N . SER A 1 95 ? 1.571 -6.774 -4.064 1.00 96.81 95 SER A N 1
ATOM 750 C CA . SER A 1 95 ? 1.530 -8.198 -4.412 1.00 96.81 95 SER A CA 1
ATOM 751 C C . SER A 1 95 ? 1.502 -9.085 -3.167 1.00 96.81 95 SER A C 1
ATOM 753 O O . SER A 1 95 ? 0.703 -10.010 -3.100 1.00 96.81 95 SER A O 1
ATOM 755 N N . ILE A 1 96 ? 2.339 -8.797 -2.162 1.00 94.69 96 ILE A N 1
ATOM 756 C CA . ILE A 1 96 ? 2.353 -9.559 -0.901 1.00 94.69 96 ILE A CA 1
ATOM 757 C C . ILE A 1 96 ? 1.023 -9.397 -0.153 1.00 94.69 96 ILE A C 1
ATOM 759 O O . ILE A 1 96 ? 0.475 -10.384 0.326 1.00 94.69 96 ILE A O 1
ATOM 763 N N . TRP A 1 97 ? 0.463 -8.185 -0.114 1.00 95.88 97 TRP A N 1
ATOM 764 C CA . TRP A 1 97 ? -0.840 -7.931 0.503 1.00 95.88 97 TRP A CA 1
ATOM 765 C C . TRP A 1 97 ? -1.948 -8.778 -0.135 1.00 95.88 97 TRP A C 1
ATOM 767 O O . TRP A 1 97 ? -2.767 -9.350 0.587 1.00 95.88 97 TRP A O 1
ATOM 777 N N . VAL A 1 98 ? -1.946 -8.894 -1.470 1.00 96.81 98 VAL A N 1
ATOM 778 C CA . VAL A 1 98 ? -2.887 -9.742 -2.220 1.00 96.81 98 VAL A CA 1
ATOM 779 C C . VAL A 1 98 ? -2.648 -11.220 -1.909 1.00 96.81 98 VAL A C 1
ATOM 781 O O . VAL A 1 98 ? -3.607 -11.920 -1.604 1.00 96.81 98 VAL A O 1
ATOM 784 N N . LEU A 1 99 ? -1.393 -11.689 -1.925 1.00 95.44 99 LEU A N 1
ATOM 785 C CA . LEU A 1 99 ? -1.043 -13.086 -1.616 1.00 95.44 99 LEU A CA 1
ATOM 786 C C . LEU A 1 99 ? -1.541 -13.526 -0.238 1.00 95.44 99 LEU A C 1
ATOM 788 O O . LEU A 1 99 ? -2.033 -14.636 -0.082 1.00 95.44 99 LEU A O 1
ATOM 792 N N . GLN A 1 100 ? -1.445 -12.644 0.754 1.00 93.00 100 GLN A N 1
ATOM 793 C CA . GLN A 1 100 ? -1.862 -12.927 2.128 1.00 93.00 100 GLN A CA 1
ATOM 794 C C . GLN A 1 100 ? -3.388 -12.962 2.316 1.00 93.00 100 GLN A C 1
ATOM 796 O O . GLN A 1 100 ? -3.861 -13.200 3.425 1.00 93.00 100 GLN A O 1
ATOM 801 N N . ARG A 1 101 ? -4.175 -12.691 1.267 1.00 93.69 101 ARG A N 1
ATOM 802 C CA . ARG A 1 101 ? -5.638 -12.591 1.324 1.00 93.69 101 ARG A CA 1
ATOM 803 C C . ARG A 1 101 ? -6.253 -13.495 0.251 1.00 93.69 101 ARG A C 1
ATOM 805 O O . ARG A 1 101 ? -6.476 -13.037 -0.874 1.00 93.69 101 ARG A O 1
ATOM 812 N N . PRO A 1 102 ? -6.544 -14.770 0.581 1.00 91.31 102 PRO A N 1
ATOM 813 C CA . PRO A 1 102 ? -7.018 -15.767 -0.380 1.00 91.31 102 PRO A CA 1
ATOM 814 C C . PRO A 1 102 ? -8.237 -15.324 -1.197 1.00 91.31 102 PRO A C 1
ATOM 816 O O . PRO A 1 102 ? -8.312 -15.620 -2.388 1.00 91.31 102 PRO A O 1
ATOM 819 N N . GLN A 1 103 ? -9.148 -14.549 -0.598 1.00 90.69 103 GLN A N 1
ATOM 820 C CA . GLN A 1 103 ? -10.325 -14.010 -1.283 1.00 90.69 103 GLN A CA 1
ATOM 821 C C . GLN A 1 103 ? -9.975 -13.107 -2.477 1.00 90.69 103 GLN A C 1
ATOM 823 O O . GLN A 1 103 ? -10.739 -13.035 -3.431 1.00 90.69 103 GLN A O 1
ATOM 828 N N . PHE A 1 104 ? -8.817 -12.440 -2.448 1.00 93.44 104 PHE A N 1
ATOM 829 C CA . PHE A 1 104 ? -8.324 -11.623 -3.558 1.00 93.44 104 PHE A CA 1
ATOM 830 C C . PHE A 1 104 ? -7.326 -12.389 -4.432 1.00 93.44 104 PHE A C 1
ATOM 832 O O . PHE A 1 104 ? -7.304 -12.212 -5.645 1.00 93.44 104 PHE A O 1
ATOM 839 N N . ALA A 1 105 ? -6.496 -13.257 -3.849 1.00 92.06 105 ALA A N 1
ATOM 840 C CA . ALA A 1 105 ? -5.513 -14.028 -4.610 1.00 92.06 105 ALA A CA 1
ATOM 841 C C . ALA A 1 105 ? -6.156 -15.046 -5.572 1.00 92.06 105 ALA A C 1
ATOM 843 O O . ALA A 1 105 ? -5.612 -15.322 -6.645 1.00 92.06 105 ALA A O 1
ATOM 844 N N . ASN A 1 106 ? -7.310 -15.612 -5.213 1.00 91.31 106 ASN A N 1
ATOM 845 C CA . ASN A 1 106 ? -7.918 -16.700 -5.980 1.00 91.31 106 ASN A CA 1
ATOM 846 C C . ASN A 1 106 ? -8.745 -16.221 -7.177 1.00 91.31 106 ASN A C 1
ATOM 848 O O . ASN A 1 106 ? -8.788 -16.926 -8.185 1.00 91.31 106 ASN A O 1
ATOM 852 N N . ASP A 1 107 ? -9.305 -15.013 -7.115 1.00 93.56 107 ASP A N 1
ATOM 853 C CA . ASP A 1 107 ? -10.106 -14.427 -8.189 1.00 93.56 107 ASP A CA 1
ATOM 854 C C . ASP A 1 107 ? -9.534 -13.069 -8.620 1.00 93.56 107 ASP A C 1
ATOM 856 O O . ASP A 1 107 ? -9.683 -12.041 -7.958 1.00 93.56 107 ASP A O 1
ATOM 860 N N . THR A 1 108 ? -8.872 -13.073 -9.780 1.00 94.00 108 THR A N 1
ATOM 861 C CA . THR A 1 108 ? -8.247 -11.874 -10.358 1.00 94.00 108 THR A CA 1
ATOM 862 C C . THR A 1 108 ? -9.271 -10.811 -10.737 1.00 94.00 108 THR A C 1
ATOM 864 O O . THR A 1 108 ? -8.993 -9.623 -10.576 1.00 94.00 108 THR A O 1
ATOM 867 N N . LYS A 1 109 ? -10.440 -11.218 -11.246 1.00 95.00 109 LYS A N 1
ATOM 868 C CA . LYS A 1 109 ? -11.471 -10.282 -11.692 1.00 95.00 109 LYS A CA 1
ATOM 869 C C . LYS A 1 109 ? -12.088 -9.599 -10.479 1.00 95.00 109 LYS A C 1
ATOM 871 O O . LYS A 1 109 ? -12.039 -8.373 -10.398 1.00 95.00 109 LYS A O 1
ATOM 876 N N . PHE A 1 110 ? -12.539 -10.392 -9.508 1.00 95.19 110 PHE A N 1
ATOM 877 C CA . PHE A 1 110 ? -13.083 -9.889 -8.251 1.00 95.19 110 PHE A CA 1
ATOM 878 C C . PHE A 1 110 ? -12.098 -8.956 -7.536 1.00 95.19 110 PHE A C 1
ATOM 880 O O . PHE A 1 110 ? -12.479 -7.870 -7.098 1.00 95.19 110 PHE A O 1
ATOM 887 N N . ALA A 1 111 ? -10.814 -9.324 -7.461 1.00 96.69 111 ALA A N 1
ATOM 888 C CA . ALA A 1 111 ? -9.811 -8.485 -6.813 1.00 96.69 111 ALA A CA 1
ATOM 889 C C . ALA A 1 111 ? -9.634 -7.129 -7.509 1.00 96.69 111 ALA A C 1
ATOM 891 O O . ALA A 1 111 ? -9.552 -6.103 -6.835 1.00 96.69 111 ALA A O 1
ATOM 892 N N . ILE A 1 112 ? -9.588 -7.098 -8.844 1.00 96.62 112 ILE A N 1
ATOM 893 C CA . ILE A 1 112 ? -9.450 -5.842 -9.592 1.00 96.62 112 ILE A CA 1
ATOM 894 C C . ILE A 1 112 ? -10.706 -4.980 -9.436 1.00 96.62 112 ILE A C 1
ATOM 896 O O . ILE A 1 112 ? -10.575 -3.793 -9.141 1.00 96.62 112 ILE A O 1
ATOM 900 N N . GLU A 1 113 ? -11.895 -5.563 -9.595 1.00 95.31 113 GLU A N 1
ATOM 901 C CA . GLU A 1 113 ? -13.178 -4.859 -9.463 1.00 95.31 113 GLU A CA 1
ATOM 902 C C . GLU A 1 113 ? -13.373 -4.286 -8.052 1.00 95.31 113 GLU A C 1
ATOM 904 O O . GLU A 1 113 ? -13.831 -3.156 -7.911 1.00 95.31 113 GLU A O 1
ATOM 909 N N . THR A 1 114 ? -12.933 -5.007 -7.017 1.00 94.69 114 THR A N 1
ATOM 910 C CA . THR A 1 114 ? -13.047 -4.562 -5.618 1.00 94.69 114 THR A CA 1
ATOM 911 C C . THR A 1 114 ? -12.006 -3.504 -5.241 1.00 94.69 114 THR A C 1
ATOM 913 O O . THR A 1 114 ? -12.316 -2.530 -4.561 1.00 94.69 114 THR A O 1
ATOM 916 N N . LEU A 1 115 ? -10.739 -3.687 -5.634 1.00 97.12 115 LEU A N 1
ATOM 917 C CA . LEU A 1 115 ? -9.630 -2.885 -5.097 1.00 97.12 115 LEU A CA 1
ATOM 918 C C . LEU A 1 115 ? -9.329 -1.633 -5.930 1.00 97.12 115 LEU A C 1
ATOM 920 O O . LEU A 1 115 ? -8.941 -0.599 -5.381 1.00 97.12 115 LEU A O 1
ATOM 924 N N . ARG A 1 116 ? -9.467 -1.714 -7.259 1.00 97.00 116 ARG A N 1
ATOM 925 C CA . ARG A 1 116 ? -9.059 -0.637 -8.175 1.00 97.00 116 ARG A CA 1
ATOM 926 C C . ARG A 1 116 ? -9.827 0.676 -7.967 1.00 97.00 116 ARG A C 1
ATOM 928 O O . ARG A 1 116 ? -9.153 1.709 -8.003 1.00 97.00 116 ARG A O 1
ATOM 935 N N . PRO A 1 117 ? -11.161 0.693 -7.747 1.00 96.06 117 PRO A N 1
ATOM 936 C CA . PRO A 1 117 ? -11.901 1.945 -7.573 1.00 96.06 117 PRO A CA 1
ATOM 937 C C . PRO A 1 117 ? -11.346 2.785 -6.418 1.00 96.06 117 PRO A C 1
ATOM 939 O O . PRO A 1 117 ? -10.886 3.904 -6.641 1.00 96.06 117 PRO A O 1
ATOM 942 N N . ALA A 1 118 ? -11.227 2.183 -5.231 1.00 96.50 118 ALA A N 1
ATOM 943 C CA . ALA A 1 118 ? -10.711 2.844 -4.036 1.00 96.50 118 ALA A CA 1
ATOM 944 C C . ALA A 1 118 ? -9.269 3.342 -4.184 1.00 96.50 118 ALA A C 1
ATOM 946 O O . ALA A 1 118 ? -8.923 4.442 -3.750 1.00 96.50 118 ALA A O 1
ATOM 947 N N . ILE A 1 119 ? -8.403 2.560 -4.834 1.00 97.62 119 ILE A N 1
ATOM 948 C CA . ILE A 1 119 ? -7.018 2.966 -5.097 1.00 97.62 119 ILE A CA 1
ATOM 949 C C . ILE A 1 119 ? -6.968 4.135 -6.094 1.00 97.62 119 ILE A C 1
ATOM 951 O O . ILE A 1 119 ? -6.170 5.056 -5.911 1.00 97.62 119 ILE A O 1
ATOM 955 N N . SER A 1 120 ? -7.812 4.125 -7.130 1.00 96.56 120 SER A N 1
ATOM 956 C CA . SER A 1 120 ? -7.882 5.197 -8.130 1.00 96.56 120 SER A CA 1
ATOM 957 C C . SER A 1 120 ? -8.423 6.498 -7.535 1.00 96.56 120 SER A C 1
ATOM 959 O O . SER A 1 120 ? -7.819 7.556 -7.729 1.00 96.56 120 SER A O 1
ATOM 961 N N . ASN A 1 121 ? -9.507 6.421 -6.759 1.00 96.00 121 ASN A N 1
ATOM 962 C CA . ASN A 1 121 ? -10.085 7.561 -6.047 1.00 96.00 121 ASN A CA 1
ATOM 963 C C . ASN A 1 121 ? -9.073 8.144 -5.059 1.00 96.00 121 ASN A C 1
ATOM 965 O O . ASN A 1 121 ? -8.811 9.349 -5.062 1.00 96.00 121 ASN A O 1
ATOM 969 N N . LEU A 1 122 ? -8.388 7.279 -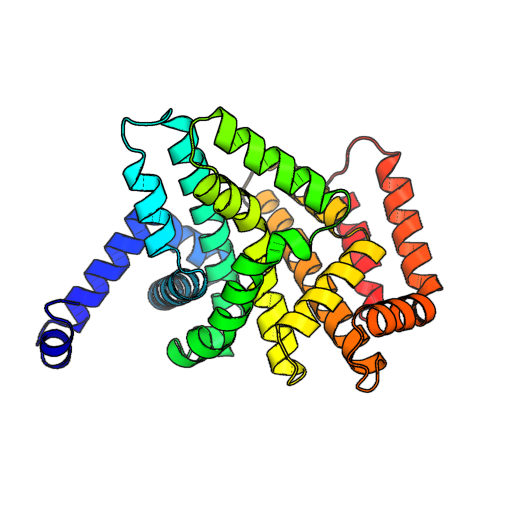4.303 1.00 96.56 122 LEU A N 1
ATOM 970 C CA . LEU A 1 122 ? -7.296 7.697 -3.436 1.00 96.56 122 LEU A CA 1
ATOM 971 C C . LEU A 1 122 ? -6.180 8.395 -4.223 1.00 96.56 122 LEU A C 1
ATOM 973 O O . LEU A 1 122 ? -5.718 9.449 -3.800 1.00 96.56 122 LEU A O 1
ATOM 977 N N . ALA A 1 123 ? -5.743 7.854 -5.362 1.00 95.62 123 ALA A N 1
ATOM 978 C CA . ALA A 1 123 ? -4.679 8.456 -6.165 1.00 95.62 123 ALA A CA 1
ATOM 979 C C . ALA A 1 123 ? -5.030 9.864 -6.669 1.00 95.62 123 ALA A C 1
ATOM 981 O O . ALA A 1 123 ? -4.156 10.734 -6.694 1.00 95.62 123 ALA A O 1
ATOM 982 N N . LYS A 1 124 ? -6.296 10.097 -7.033 1.00 94.56 124 LYS A N 1
ATOM 983 C CA . LYS A 1 124 ? -6.801 11.410 -7.463 1.00 94.56 124 LYS A CA 1
ATOM 984 C C . LYS A 1 124 ? -6.864 12.401 -6.298 1.00 94.56 124 LYS A C 1
ATOM 986 O O . LYS A 1 124 ? -6.382 13.524 -6.428 1.00 94.56 124 LYS A O 1
ATOM 991 N N . ASN A 1 125 ? -7.373 11.953 -5.151 1.00 94.69 125 ASN A N 1
ATOM 992 C CA . ASN A 1 125 ? -7.751 12.824 -4.035 1.00 94.69 125 ASN A CA 1
ATOM 993 C C . ASN A 1 125 ? -6.709 12.875 -2.901 1.00 94.69 125 ASN A C 1
ATOM 995 O O . ASN A 1 125 ? -6.896 13.589 -1.916 1.00 94.69 125 ASN A O 1
ATOM 999 N N . ILE A 1 126 ? -5.587 12.146 -3.009 1.00 94.75 126 ILE A N 1
ATOM 1000 C CA . ILE A 1 126 ? -4.629 11.972 -1.903 1.00 94.75 126 ILE A CA 1
ATOM 1001 C C . ILE A 1 126 ? -4.171 13.301 -1.302 1.00 94.75 126 ILE A C 1
ATOM 1003 O O . ILE A 1 126 ? -4.150 13.450 -0.083 1.00 94.75 126 ILE A O 1
ATOM 1007 N N . LYS A 1 127 ? -3.847 14.291 -2.139 1.00 93.81 127 LYS A N 1
ATOM 1008 C CA . LYS A 1 127 ? -3.370 15.609 -1.696 1.00 93.81 127 LYS A CA 1
ATOM 1009 C C . LYS A 1 127 ? -4.355 16.269 -0.724 1.00 93.81 127 LYS A C 1
ATOM 1011 O O . LYS A 1 127 ? -3.921 16.882 0.252 1.00 93.81 127 LYS A O 1
ATOM 1016 N N . ASP A 1 128 ? -5.650 16.095 -0.961 1.00 93.31 128 ASP A N 1
ATOM 1017 C CA . ASP A 1 128 ? -6.721 16.733 -0.199 1.00 93.31 128 ASP A CA 1
ATOM 1018 C C . ASP A 1 128 ? -7.099 15.951 1.061 1.00 93.31 128 ASP A C 1
ATOM 1020 O O . ASP A 1 128 ? -7.721 16.515 1.963 1.00 93.31 128 ASP A O 1
ATOM 1024 N N . LEU A 1 129 ? -6.639 14.704 1.193 1.00 93.69 129 LEU A N 1
ATOM 1025 C CA . LEU A 1 129 ? -6.773 13.881 2.401 1.00 93.69 129 LEU A CA 1
ATOM 1026 C C . LEU A 1 129 ? -5.613 14.088 3.388 1.00 93.69 129 LEU A C 1
ATOM 1028 O O . LEU A 1 129 ? -5.781 13.951 4.602 1.00 93.69 129 LEU A O 1
ATOM 1032 N N . LEU A 1 130 ? -4.426 14.449 2.893 1.00 92.38 130 LEU A N 1
ATOM 1033 C CA . LEU A 1 130 ? -3.236 14.617 3.727 1.00 92.38 130 LEU A CA 1
ATOM 1034 C C . LEU A 1 130 ? -3.273 15.916 4.543 1.00 92.38 130 LEU A C 1
ATOM 1036 O O . LEU A 1 130 ? -3.601 16.993 4.046 1.00 92.38 130 LEU A O 1
ATOM 1040 N N . ARG A 1 131 ? -2.862 15.846 5.812 1.00 90.19 131 ARG A N 1
ATOM 1041 C CA . ARG A 1 131 ? -2.717 17.005 6.711 1.00 90.19 131 ARG A CA 1
ATOM 1042 C C . ARG A 1 131 ? -1.429 16.895 7.528 1.00 90.19 131 ARG A C 1
ATOM 1044 O O . ARG A 1 131 ? -0.907 15.797 7.729 1.00 90.19 131 ARG A O 1
ATOM 1051 N N . GLY A 1 132 ? -0.940 18.030 8.030 1.00 88.12 132 GLY A N 1
ATOM 1052 C CA . GLY A 1 132 ? 0.215 18.084 8.933 1.00 88.12 132 GLY A CA 1
ATOM 1053 C C . GLY A 1 132 ? 1.475 17.434 8.333 1.00 88.12 132 GLY A C 1
ATOM 1054 O O . GLY A 1 132 ? 1.751 17.651 7.152 1.00 88.12 132 GLY A O 1
ATOM 1055 N N . PRO A 1 133 ? 2.215 16.600 9.094 1.00 85.06 133 PRO A N 1
ATOM 1056 C CA . PRO A 1 133 ? 3.479 16.010 8.638 1.00 85.06 133 PRO A CA 1
ATOM 1057 C C . PRO A 1 133 ? 3.388 15.225 7.324 1.00 85.06 133 PRO A C 1
ATOM 1059 O O . PRO A 1 133 ? 4.315 15.265 6.521 1.00 85.06 133 PRO A O 1
ATOM 1062 N N . ALA A 1 134 ? 2.269 14.539 7.067 1.00 88.31 134 ALA A N 1
ATOM 1063 C CA . ALA A 1 134 ? 2.100 13.770 5.833 1.00 88.31 134 ALA A CA 1
ATOM 1064 C C . ALA A 1 134 ? 1.968 14.683 4.599 1.00 88.31 134 ALA A C 1
ATOM 1066 O O . ALA A 1 134 ? 2.514 14.385 3.537 1.00 88.31 134 ALA A O 1
ATOM 1067 N N . LEU A 1 135 ? 1.277 15.820 4.747 1.00 93.00 135 LEU A N 1
ATOM 1068 C CA . LEU A 1 135 ? 1.152 16.810 3.677 1.00 93.00 135 LEU A CA 1
ATOM 1069 C C . LEU A 1 135 ? 2.486 17.511 3.407 1.00 93.00 135 LEU A C 1
ATOM 1071 O O . LEU A 1 135 ? 2.823 17.719 2.244 1.00 93.00 135 LEU A O 1
ATOM 1075 N N . ASN A 1 136 ? 3.248 17.830 4.456 1.00 92.12 136 ASN A N 1
ATOM 1076 C CA . ASN A 1 136 ? 4.589 18.401 4.313 1.00 92.12 136 ASN A CA 1
ATOM 1077 C C . ASN A 1 136 ? 5.491 17.431 3.550 1.00 92.12 136 ASN A C 1
ATOM 1079 O O . ASN A 1 136 ? 5.972 17.772 2.479 1.00 92.12 136 ASN A O 1
ATOM 1083 N N . GLN A 1 137 ? 5.552 16.170 3.989 1.00 89.75 137 GLN A N 1
ATOM 1084 C CA . GLN A 1 137 ? 6.319 15.140 3.295 1.00 89.75 137 GLN A CA 1
ATOM 1085 C C . GLN A 1 137 ? 5.904 15.007 1.818 1.00 89.75 137 GLN A C 1
ATOM 1087 O O . GLN A 1 137 ? 6.751 14.909 0.936 1.00 89.75 137 GLN A O 1
ATOM 1092 N N . PHE A 1 138 ? 4.602 15.011 1.520 1.00 94.31 138 PHE A N 1
ATOM 1093 C CA . PHE A 1 138 ? 4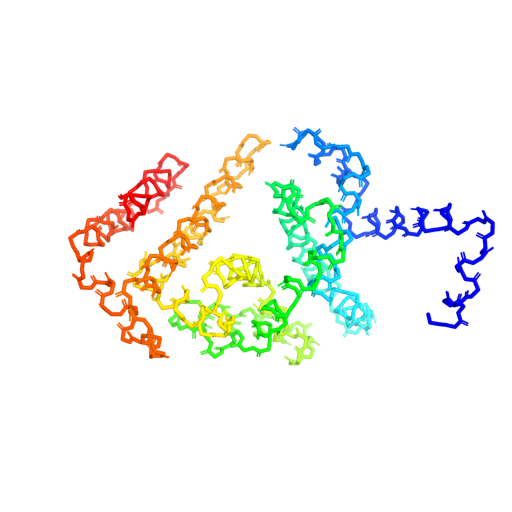.120 14.977 0.138 1.00 94.31 138 PHE A CA 1
ATOM 1094 C C . PHE A 1 138 ? 4.628 16.170 -0.690 1.00 94.31 138 PHE A C 1
ATOM 1096 O O . PHE A 1 138 ? 5.052 15.985 -1.832 1.00 94.31 138 PHE A O 1
ATOM 1103 N N . ARG A 1 139 ? 4.609 17.383 -0.124 1.00 95.81 139 ARG A N 1
ATOM 1104 C CA . ARG A 1 139 ? 5.125 18.592 -0.782 1.00 95.81 139 ARG A CA 1
ATOM 1105 C C . ARG A 1 139 ? 6.630 18.492 -1.024 1.00 95.81 139 ARG A C 1
ATOM 1107 O O . ARG A 1 139 ? 7.036 18.726 -2.159 1.00 95.81 139 ARG A O 1
ATOM 1114 N N . ASP A 1 140 ? 7.395 18.032 -0.036 1.00 94.81 140 ASP A N 1
ATOM 1115 C CA . ASP A 1 140 ? 8.849 17.860 -0.135 1.00 94.81 140 ASP A CA 1
ATOM 1116 C C . ASP A 1 140 ? 9.216 16.893 -1.270 1.00 94.81 140 ASP A C 1
ATOM 1118 O O . ASP A 1 140 ? 10.057 17.189 -2.113 1.00 94.81 140 ASP A O 1
ATOM 1122 N N . PHE A 1 141 ? 8.546 15.736 -1.362 1.00 93.88 141 PHE A N 1
ATOM 1123 C CA . PHE A 1 141 ? 8.813 14.784 -2.448 1.00 93.88 141 PHE A CA 1
ATOM 1124 C C . PHE A 1 141 ? 8.428 15.330 -3.821 1.00 93.88 141 PHE A C 1
ATOM 1126 O O . PHE A 1 141 ? 9.142 15.082 -4.793 1.00 93.88 141 PHE A O 1
ATOM 1133 N N . ARG A 1 142 ? 7.320 16.073 -3.916 1.00 96.25 142 ARG A N 1
ATOM 1134 C CA . ARG A 1 142 ? 6.921 16.722 -5.169 1.00 96.25 142 ARG A CA 1
ATOM 1135 C C . ARG A 1 142 ? 7.970 17.742 -5.607 1.00 96.25 142 ARG A C 1
ATOM 1137 O O . ARG A 1 142 ? 8.315 17.784 -6.785 1.00 96.25 142 ARG A O 1
ATOM 1144 N N . GLU A 1 143 ? 8.479 18.537 -4.673 1.00 96.56 143 GLU A N 1
ATOM 1145 C CA . GLU A 1 143 ? 9.535 19.514 -4.929 1.00 96.56 143 GLU A CA 1
ATOM 1146 C C . GLU A 1 143 ? 10.831 18.832 -5.364 1.00 96.56 143 GLU A C 1
ATOM 1148 O O . GLU A 1 143 ? 11.343 19.157 -6.428 1.00 96.56 143 GLU A O 1
ATOM 1153 N N . ILE A 1 144 ? 11.277 17.795 -4.648 1.00 95.19 144 ILE A N 1
ATOM 1154 C CA . ILE A 1 144 ? 12.455 16.995 -5.017 1.00 95.19 144 ILE A CA 1
ATOM 1155 C C . ILE A 1 144 ? 12.381 16.519 -6.474 1.00 95.19 144 ILE A C 1
ATOM 1157 O O . ILE A 1 144 ? 13.354 16.665 -7.210 1.00 95.19 144 ILE A O 1
ATOM 1161 N N . TYR A 1 145 ? 11.250 15.953 -6.909 1.00 95.81 145 TYR A N 1
ATOM 1162 C CA . TYR A 1 145 ? 11.105 15.495 -8.296 1.00 95.81 145 TYR A CA 1
ATOM 1163 C C . TYR A 1 145 ? 11.046 16.653 -9.297 1.00 95.81 145 TYR A C 1
ATOM 1165 O O . TYR A 1 145 ? 11.619 16.547 -10.379 1.00 95.81 145 TYR A O 1
ATOM 1173 N N . THR A 1 146 ? 10.407 17.766 -8.933 1.00 96.25 146 THR A N 1
ATOM 1174 C CA . THR A 1 146 ? 10.330 18.954 -9.799 1.00 96.25 146 THR A CA 1
ATOM 1175 C C . THR A 1 146 ? 11.719 19.565 -10.010 1.00 96.25 146 THR A C 1
ATOM 1177 O 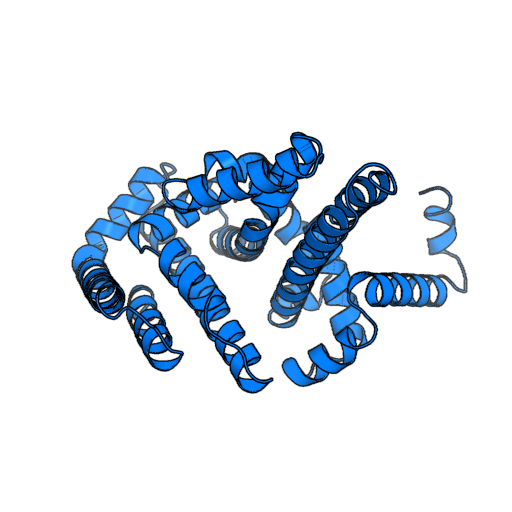O . THR A 1 146 ? 12.099 19.838 -11.145 1.00 96.25 146 THR A O 1
ATOM 1180 N N . THR A 1 147 ? 12.528 19.681 -8.953 1.00 95.44 147 THR A N 1
ATOM 1181 C CA . THR A 1 147 ? 13.926 20.144 -9.019 1.00 95.44 147 THR A CA 1
ATOM 1182 C C . THR A 1 147 ? 14.812 19.197 -9.833 1.00 95.44 147 THR A C 1
ATOM 1184 O O . THR A 1 147 ? 15.795 19.618 -10.432 1.00 95.44 147 THR A O 1
ATOM 1187 N N . MET A 1 148 ? 14.446 17.915 -9.918 1.00 94.50 148 MET A N 1
ATOM 1188 C CA . MET A 1 148 ? 15.098 16.933 -10.792 1.00 94.50 148 MET A CA 1
ATOM 1189 C C . MET A 1 148 ? 14.651 17.014 -12.267 1.00 94.50 148 MET A C 1
ATOM 1191 O O . MET A 1 148 ? 15.062 16.170 -13.063 1.00 94.50 148 MET A O 1
ATOM 1195 N N . GLY A 1 149 ? 13.818 17.992 -12.642 1.00 93.25 149 GLY A N 1
ATOM 1196 C CA . GLY A 1 149 ? 13.347 18.206 -14.016 1.00 93.25 149 GLY A CA 1
ATOM 1197 C C . GLY A 1 149 ? 12.108 17.393 -14.409 1.00 93.25 149 GLY A C 1
ATOM 1198 O O . GLY A 1 149 ? 11.736 17.367 -15.579 1.00 93.25 149 GLY A O 1
ATOM 1199 N N . VAL A 1 150 ? 11.453 16.715 -13.461 1.00 96.88 150 VAL A N 1
ATOM 1200 C CA . VAL A 1 150 ? 10.217 15.958 -13.722 1.00 96.88 150 VAL A CA 1
ATOM 1201 C C . VAL A 1 150 ? 9.024 16.918 -13.818 1.00 96.88 150 VAL A C 1
ATOM 1203 O O . VAL A 1 150 ? 8.935 17.872 -13.045 1.00 96.88 150 VAL A O 1
ATOM 1206 N N . SER A 1 151 ? 8.072 16.658 -14.728 1.00 96.44 151 SER A N 1
ATOM 1207 C CA . SER A 1 151 ? 6.865 17.492 -14.854 1.00 96.44 151 SER A CA 1
ATOM 1208 C C . SER A 1 151 ? 6.063 17.544 -13.551 1.00 96.44 151 SER A C 1
ATOM 1210 O O . SER A 1 151 ? 6.059 16.592 -12.763 1.00 96.44 151 SER A O 1
ATOM 1212 N N . LYS A 1 152 ? 5.330 18.643 -13.331 1.00 95.38 152 LYS A N 1
ATOM 1213 C CA . LYS A 1 152 ? 4.521 18.829 -12.117 1.00 95.38 152 LYS A CA 1
ATOM 1214 C C . LYS A 1 152 ? 3.478 17.720 -11.945 1.00 95.38 152 LYS A C 1
ATOM 1216 O O . LYS A 1 152 ? 3.268 17.275 -10.815 1.00 95.38 152 LYS A O 1
ATOM 1221 N N . GLU A 1 153 ? 2.860 17.234 -13.028 1.00 95.12 153 GLU A N 1
ATOM 1222 C CA . GLU A 1 153 ? 1.873 16.150 -12.936 1.00 95.12 153 GLU A CA 1
ATOM 1223 C C . GLU A 1 153 ? 2.518 14.835 -12.489 1.00 95.12 153 GLU A C 1
ATOM 1225 O O . GLU A 1 153 ? 2.000 14.164 -11.592 1.00 95.12 153 GLU A O 1
ATOM 1230 N N . LEU A 1 154 ? 3.657 14.456 -13.081 1.00 96.44 154 LEU A N 1
ATOM 1231 C CA . LEU A 1 154 ? 4.330 13.209 -12.723 1.00 96.44 154 LEU A CA 1
ATOM 1232 C C . LEU A 1 154 ? 4.965 13.299 -11.330 1.00 96.44 154 LEU A C 1
ATOM 1234 O O . LEU A 1 154 ? 4.839 12.359 -10.547 1.00 96.44 154 LEU A O 1
ATOM 1238 N N . ALA A 1 155 ? 5.551 14.442 -10.968 1.00 96.62 155 ALA A N 1
ATOM 1239 C CA . ALA A 1 155 ? 6.053 14.699 -9.621 1.00 96.62 155 ALA A CA 1
ATOM 1240 C C . ALA A 1 155 ? 4.941 14.568 -8.567 1.00 96.62 155 ALA A C 1
ATOM 1242 O O . ALA A 1 155 ? 5.159 13.979 -7.507 1.00 96.62 155 ALA A O 1
ATOM 1243 N N . GLN A 1 156 ? 3.728 15.049 -8.865 1.00 95.56 156 GLN A N 1
ATOM 1244 C CA . GLN A 1 156 ? 2.565 14.895 -7.990 1.00 95.56 156 GLN A CA 1
ATOM 1245 C C . GLN A 1 156 ? 2.138 13.426 -7.843 1.00 95.56 156 GLN A C 1
ATOM 1247 O O . GLN A 1 156 ? 1.932 12.965 -6.717 1.00 95.56 156 GLN A O 1
ATOM 1252 N N . LYS A 1 157 ? 2.067 12.667 -8.945 1.00 95.94 157 LYS A N 1
ATOM 1253 C CA . LYS A 1 157 ? 1.785 11.218 -8.903 1.00 95.94 157 LYS A CA 1
ATOM 1254 C C . LYS A 1 157 ? 2.827 10.470 -8.065 1.00 95.94 157 LYS A C 1
ATOM 1256 O O . LYS A 1 157 ? 2.478 9.677 -7.191 1.00 95.94 157 LYS A O 1
ATOM 1261 N N . MET A 1 158 ? 4.107 10.772 -8.271 1.00 96.56 158 MET A N 1
ATOM 1262 C CA . MET A 1 158 ? 5.210 10.124 -7.561 1.00 96.56 158 MET A CA 1
ATOM 1263 C C . MET A 1 158 ? 5.312 10.524 -6.088 1.00 96.56 158 MET A C 1
ATOM 1265 O O . MET A 1 158 ? 5.717 9.705 -5.264 1.00 96.56 158 MET A O 1
ATOM 1269 N N . ALA A 1 159 ? 4.904 11.736 -5.712 1.00 95.69 159 ALA A N 1
ATOM 1270 C CA . ALA A 1 159 ? 4.757 12.114 -4.308 1.00 95.69 159 ALA A CA 1
ATOM 1271 C C . ALA A 1 159 ? 3.631 11.319 -3.617 1.00 95.69 159 ALA A C 1
ATOM 1273 O O . ALA A 1 159 ? 3.765 10.925 -2.455 1.00 95.69 159 ALA A O 1
ATOM 1274 N N . GLY A 1 160 ? 2.547 11.036 -4.349 1.00 94.88 160 GLY A N 1
ATOM 1275 C CA . GLY A 1 160 ? 1.386 10.279 -3.876 1.00 94.88 160 GLY A CA 1
ATOM 1276 C C . GLY A 1 160 ? 1.604 8.768 -3.750 1.00 94.88 160 GLY A C 1
ATOM 1277 O O . GLY A 1 160 ? 0.956 8.134 -2.918 1.00 94.88 160 GLY A O 1
ATOM 1278 N N . ILE A 1 161 ? 2.543 8.191 -4.511 1.00 94.38 161 ILE A N 1
ATOM 1279 C CA . ILE A 1 161 ? 2.708 6.732 -4.669 1.00 94.38 161 ILE A CA 1
ATOM 1280 C C . ILE A 1 161 ? 2.791 5.970 -3.335 1.00 94.38 161 ILE A C 1
ATOM 1282 O O . ILE A 1 161 ? 2.177 4.920 -3.166 1.00 94.38 161 ILE A O 1
ATOM 1286 N N . ARG A 1 162 ? 3.480 6.532 -2.335 1.00 87.69 162 ARG A N 1
ATOM 1287 C CA . ARG A 1 162 ? 3.677 5.907 -1.013 1.00 87.69 162 ARG A CA 1
ATOM 1288 C C . ARG A 1 162 ? 2.380 5.690 -0.238 1.00 87.69 162 ARG A C 1
ATOM 1290 O O . ARG A 1 162 ? 2.316 4.813 0.620 1.00 87.69 162 ARG A O 1
ATOM 1297 N N . TYR A 1 163 ? 1.368 6.506 -0.518 1.00 92.81 163 TYR A N 1
ATOM 1298 C CA . TYR A 1 163 ? 0.090 6.471 0.174 1.00 92.81 163 TYR A CA 1
ATOM 1299 C C . TYR A 1 163 ? -0.890 5.503 -0.480 1.00 92.81 163 TYR A C 1
ATOM 1301 O O . TYR A 1 163 ? -1.818 5.066 0.194 1.00 92.81 163 TYR A O 1
ATOM 1309 N N . LEU A 1 164 ? -0.657 5.107 -1.738 1.00 95.94 164 LEU A N 1
ATOM 1310 C CA . LEU A 1 164 ? -1.550 4.214 -2.485 1.00 95.94 164 LEU A CA 1
ATOM 1311 C C . LEU A 1 164 ? -1.659 2.822 -1.861 1.00 95.94 164 LEU A C 1
ATOM 1313 O O . LEU A 1 164 ? -2.689 2.173 -2.002 1.00 95.94 164 LEU A O 1
ATOM 1317 N N . TYR A 1 165 ? -0.655 2.390 -1.091 1.00 95.38 165 TYR A N 1
ATOM 1318 C CA . TYR A 1 165 ? -0.765 1.161 -0.302 1.00 95.38 165 TYR A CA 1
ATOM 1319 C C . TYR A 1 165 ? -1.929 1.209 0.704 1.00 95.38 165 TYR A C 1
ATOM 1321 O O . TYR A 1 165 ? -2.572 0.196 0.962 1.00 95.38 165 TYR A O 1
ATOM 1329 N N . SER A 1 166 ? -2.246 2.390 1.250 1.00 96.00 166 SER A N 1
ATOM 1330 C CA . SER A 1 166 ? -3.419 2.561 2.115 1.00 96.00 166 SER A CA 1
ATOM 1331 C C . SER A 1 166 ? -4.725 2.255 1.382 1.00 96.00 166 SER A C 1
ATOM 1333 O O . SER A 1 166 ? -5.672 1.825 2.029 1.00 96.00 166 SER A O 1
ATOM 1335 N N . GLY A 1 167 ? -4.765 2.418 0.055 1.00 96.88 167 GLY A N 1
ATOM 1336 C CA . GLY A 1 167 ? -5.940 2.138 -0.769 1.00 96.88 167 GLY A CA 1
ATOM 1337 C C . GLY A 1 167 ? -6.403 0.687 -0.670 1.00 96.88 167 GLY A C 1
ATOM 1338 O O . GLY A 1 167 ? -7.598 0.450 -0.629 1.00 96.88 167 GLY A O 1
ATOM 1339 N N . TYR A 1 168 ? -5.488 -0.272 -0.505 1.00 96.94 168 TYR A N 1
ATOM 1340 C CA . TYR A 1 168 ? -5.845 -1.678 -0.277 1.00 96.94 168 TYR A CA 1
ATOM 1341 C C . TYR A 1 168 ? -6.588 -1.890 1.047 1.00 96.94 168 TYR A C 1
ATOM 1343 O O . TYR A 1 168 ? -7.581 -2.610 1.114 1.00 96.94 168 TYR A O 1
ATOM 1351 N N . ASN A 1 169 ? -6.127 -1.223 2.107 1.00 96.12 169 ASN A N 1
ATOM 1352 C CA . ASN A 1 169 ? -6.758 -1.298 3.422 1.00 96.12 169 ASN A CA 1
ATOM 1353 C C . ASN A 1 169 ? -8.103 -0.560 3.445 1.00 96.12 169 ASN A C 1
ATOM 1355 O O . ASN A 1 169 ? -9.051 -1.054 4.047 1.00 96.12 169 ASN A O 1
ATOM 1359 N N . ILE A 1 170 ? -8.192 0.584 2.760 1.00 97.50 170 ILE A N 1
ATOM 1360 C CA . ILE A 1 170 ? -9.434 1.347 2.590 1.00 97.50 170 ILE A CA 1
ATOM 1361 C C . ILE A 1 170 ? -10.451 0.533 1.787 1.00 97.50 170 ILE A C 1
ATOM 1363 O O . ILE A 1 170 ? -11.572 0.380 2.250 1.00 97.50 170 ILE A O 1
ATOM 1367 N N . ALA A 1 171 ? -10.055 -0.047 0.650 1.00 96.94 171 ALA A N 1
ATOM 1368 C CA . ALA A 1 171 ? -10.923 -0.879 -0.183 1.00 96.94 171 ALA A CA 1
ATOM 1369 C C . ALA A 1 171 ? -11.493 -2.061 0.605 1.00 96.94 171 ALA A C 1
ATOM 1371 O O . ALA A 1 171 ? -12.691 -2.322 0.576 1.00 96.94 171 ALA A O 1
ATOM 1372 N N . GLN A 1 172 ? -10.636 -2.753 1.361 1.00 95.19 172 GLN A N 1
ATOM 1373 C CA . GLN A 1 172 ? -11.067 -3.872 2.189 1.00 95.19 172 GLN A CA 1
ATOM 1374 C C . GLN A 1 172 ? -12.027 -3.432 3.304 1.00 95.19 172 GLN A C 1
ATOM 1376 O O . GLN A 1 172 ? -13.013 -4.118 3.551 1.00 95.19 172 GLN A O 1
ATOM 1381 N N . ALA A 1 173 ? -11.758 -2.301 3.964 1.00 96.00 173 ALA A N 1
ATOM 1382 C CA . ALA A 1 173 ? -12.650 -1.763 4.988 1.00 96.00 173 ALA A CA 1
ATOM 1383 C C . ALA A 1 173 ? -13.997 -1.316 4.397 1.00 96.00 173 ALA A C 1
ATOM 1385 O O . ALA A 1 173 ? -15.037 -1.642 4.958 1.00 96.00 173 ALA A O 1
ATOM 1386 N N . ALA A 1 174 ? -13.987 -0.629 3.254 1.00 95.75 174 ALA A N 1
ATOM 1387 C CA . ALA A 1 174 ? -15.186 -0.187 2.548 1.00 95.75 174 ALA A CA 1
ATOM 1388 C C . ALA A 1 174 ? -16.063 -1.370 2.119 1.00 95.75 174 ALA A C 1
ATOM 1390 O O . ALA A 1 174 ? -17.260 -1.365 2.391 1.00 95.75 174 ALA A O 1
ATOM 1391 N N . ALA A 1 175 ? -15.457 -2.424 1.561 1.00 93.19 175 ALA A N 1
ATOM 1392 C CA . ALA A 1 175 ? -16.162 -3.654 1.210 1.00 93.19 175 ALA A CA 1
ATOM 1393 C C . ALA A 1 175 ? -16.757 -4.361 2.441 1.00 93.19 175 ALA A C 1
ATOM 1395 O O . ALA A 1 175 ? -17.889 -4.828 2.391 1.00 93.19 175 ALA A O 1
ATOM 1396 N N . GLN A 1 176 ? -16.026 -4.411 3.562 1.00 93.25 176 GLN A N 1
ATOM 1397 C CA . GLN A 1 176 ? -16.513 -5.021 4.806 1.00 93.25 176 GLN A CA 1
ATOM 1398 C C . GLN A 1 176 ? -17.671 -4.233 5.439 1.00 93.25 176 GLN A C 1
ATOM 1400 O O . GLN A 1 176 ? -18.580 -4.829 6.007 1.00 93.25 176 GLN A O 1
ATOM 1405 N N . LEU A 1 177 ? -17.622 -2.903 5.364 1.00 93.19 177 LEU A N 1
ATOM 1406 C CA . LEU A 1 177 ? -18.633 -2.002 5.920 1.00 93.19 177 LEU A CA 1
ATOM 1407 C C . LEU A 1 177 ? -19.804 -1.743 4.962 1.00 93.19 177 LEU A C 1
ATOM 1409 O O . LEU A 1 177 ? -20.763 -1.087 5.358 1.00 93.19 177 LEU A O 1
ATOM 1413 N N . ASN A 1 178 ? -19.709 -2.196 3.707 1.00 92.19 178 ASN A N 1
ATOM 1414 C CA . ASN A 1 178 ? -20.617 -1.835 2.618 1.00 92.19 178 ASN A CA 1
ATOM 1415 C C . ASN A 1 178 ? -20.834 -0.308 2.512 1.00 92.19 178 ASN A C 1
ATOM 1417 O O . ASN A 1 178 ? -21.961 0.181 2.467 1.00 92.19 178 ASN A O 1
ATOM 1421 N N . CYS A 1 179 ? -19.732 0.446 2.546 1.00 91.88 179 CYS A N 1
ATOM 1422 C CA . CYS A 1 179 ? -19.715 1.909 2.565 1.00 91.88 179 CYS A CA 1
ATOM 1423 C C . CYS A 1 179 ? -18.911 2.472 1.386 1.00 91.88 179 CYS A C 1
ATOM 1425 O O . CYS A 1 179 ? -18.049 1.795 0.830 1.00 91.88 179 CYS A O 1
ATOM 1427 N N . ASP A 1 180 ? -19.155 3.742 1.062 1.00 93.88 180 ASP A N 1
ATOM 1428 C CA . ASP A 1 180 ? -18.393 4.492 0.060 1.00 93.88 180 ASP A CA 1
ATOM 1429 C C . ASP A 1 180 ? -16.895 4.578 0.416 1.00 93.88 180 ASP A C 1
ATOM 1431 O O . ASP A 1 180 ? -16.517 4.891 1.553 1.00 93.88 180 ASP A O 1
ATOM 1435 N N . ASP A 1 181 ? -16.023 4.308 -0.558 1.00 94.44 181 ASP A N 1
ATOM 1436 C CA . ASP A 1 181 ? -14.578 4.259 -0.341 1.00 94.44 181 ASP A CA 1
ATOM 1437 C C . ASP A 1 181 ? -13.971 5.638 -0.061 1.00 94.44 181 ASP A C 1
ATOM 1439 O O . ASP A 1 181 ? -13.003 5.729 0.702 1.00 94.44 181 ASP A O 1
ATOM 1443 N N . GLU A 1 182 ? -14.544 6.721 -0.599 1.00 94.94 182 GLU A N 1
ATOM 1444 C CA . GLU A 1 182 ? -14.060 8.073 -0.318 1.00 94.94 182 GLU A CA 1
ATOM 1445 C C . GLU A 1 182 ? -14.362 8.483 1.123 1.00 94.94 182 GLU A C 1
ATOM 1447 O O . GLU A 1 182 ? -13.499 9.052 1.803 1.00 94.94 182 GLU A O 1
ATOM 1452 N N . PHE A 1 183 ? -15.564 8.176 1.613 1.00 95.56 183 PHE A N 1
ATOM 1453 C CA . PHE A 1 183 ? -15.924 8.369 3.015 1.00 95.56 183 PHE A CA 1
ATOM 1454 C C . PHE A 1 183 ? -14.991 7.586 3.944 1.00 95.56 183 PHE A C 1
ATOM 1456 O O . PHE A 1 183 ? -14.383 8.171 4.849 1.00 95.56 183 PHE A O 1
ATOM 1463 N N . VAL A 1 184 ? -14.786 6.292 3.675 1.00 96.50 184 VAL A N 1
ATOM 1464 C CA . VAL A 1 184 ? -13.871 5.458 4.466 1.00 96.50 184 VAL A CA 1
ATOM 1465 C C . VAL A 1 184 ? -12.441 5.998 4.399 1.00 96.50 184 VAL A C 1
ATOM 1467 O O . VAL A 1 184 ? -11.764 6.044 5.426 1.00 96.50 184 VAL A O 1
ATOM 1470 N N . ALA A 1 185 ? -11.975 6.489 3.245 1.00 96.56 185 ALA A N 1
ATOM 1471 C CA . ALA A 1 185 ? -10.663 7.121 3.120 1.00 96.56 185 ALA A CA 1
ATOM 1472 C C . ALA A 1 185 ? -10.535 8.366 4.014 1.00 96.56 185 ALA A C 1
ATOM 1474 O O . ALA A 1 185 ? -9.526 8.525 4.712 1.00 96.56 185 ALA A O 1
ATOM 1475 N N . ARG A 1 186 ? -11.550 9.242 4.043 1.00 95.75 186 ARG A N 1
ATOM 1476 C CA . ARG A 1 186 ? -11.553 10.433 4.911 1.00 95.75 186 ARG A CA 1
ATOM 1477 C C . ARG A 1 186 ? -11.457 10.046 6.387 1.00 95.75 186 ARG A C 1
ATOM 1479 O O . ARG A 1 186 ? -10.585 10.574 7.087 1.00 95.75 186 ARG A O 1
ATOM 1486 N N . VAL A 1 187 ? -12.264 9.088 6.845 1.00 96.00 187 VAL A N 1
ATOM 1487 C CA . VAL A 1 187 ? -12.200 8.580 8.229 1.00 96.00 187 VAL A CA 1
ATOM 1488 C C . VAL A 1 187 ? -10.832 7.948 8.513 1.00 96.00 187 VAL A C 1
ATOM 1490 O O . VAL A 1 187 ? -10.187 8.296 9.507 1.00 96.00 187 VAL A O 1
ATOM 1493 N N . TYR A 1 188 ? -10.323 7.117 7.598 1.00 96.19 188 TYR A N 1
ATOM 1494 C CA . TYR A 1 188 ? -9.033 6.429 7.710 1.00 96.19 188 TYR A CA 1
ATOM 1495 C C . TYR A 1 188 ? -7.872 7.399 7.967 1.00 96.19 188 TYR A C 1
ATOM 1497 O O . TYR A 1 188 ? -7.062 7.181 8.875 1.00 96.19 188 TYR A O 1
ATOM 1505 N N . PHE A 1 189 ? -7.786 8.506 7.217 1.00 94.44 189 PHE A N 1
ATOM 1506 C CA . PHE A 1 189 ? -6.738 9.517 7.416 1.00 94.44 189 PHE A CA 1
ATOM 1507 C C . PHE A 1 189 ? -6.959 10.387 8.664 1.00 94.44 189 PHE A C 1
ATOM 1509 O O . PHE A 1 189 ? -5.978 10.791 9.302 1.00 94.44 189 PHE A O 1
ATOM 1516 N N . ARG A 1 190 ? -8.209 10.658 9.065 1.00 93.38 190 ARG A N 1
ATOM 1517 C CA . ARG A 1 190 ? -8.507 11.402 10.304 1.00 93.38 190 ARG A CA 1
ATOM 1518 C C . ARG A 1 190 ? -8.117 10.631 11.553 1.00 93.38 190 ARG A C 1
ATOM 1520 O O . ARG A 1 190 ? -7.457 11.192 12.430 1.00 93.38 190 ARG A O 1
ATOM 1527 N N . VAL A 1 191 ? -8.474 9.353 11.607 1.00 92.81 191 VAL A N 1
ATOM 1528 C CA . VAL A 1 191 ? -8.096 8.447 12.693 1.00 92.81 191 VAL A CA 1
ATOM 1529 C C . VAL A 1 191 ? -6.572 8.347 12.785 1.00 92.81 191 VAL A C 1
ATOM 1531 O O . VAL A 1 191 ? -6.010 8.571 13.857 1.00 92.81 191 VAL A O 1
ATOM 1534 N N . ALA A 1 192 ? -5.872 8.128 11.663 1.00 90.12 192 ALA A N 1
ATOM 1535 C CA . ALA A 1 192 ? -4.403 8.082 11.654 1.00 90.12 192 ALA A CA 1
ATOM 1536 C C . ALA A 1 192 ? -3.752 9.342 12.225 1.00 90.12 192 ALA A C 1
ATOM 1538 O O . ALA A 1 192 ? -2.731 9.254 12.914 1.00 90.12 192 ALA A O 1
ATOM 1539 N N . ARG A 1 193 ? -4.320 10.517 11.925 1.00 87.88 193 ARG A N 1
ATOM 1540 C CA . ARG A 1 193 ? -3.828 11.792 12.452 1.00 87.88 193 ARG A CA 1
ATOM 1541 C C . ARG A 1 193 ? -3.968 11.844 13.970 1.00 87.88 193 ARG A C 1
ATOM 1543 O O 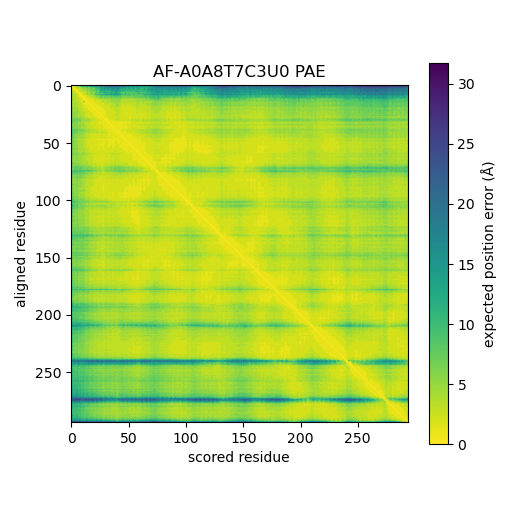. ARG A 1 193 ? -2.989 12.179 14.634 1.00 87.88 193 ARG A O 1
ATOM 1550 N N . GLY A 1 194 ? -5.146 11.506 14.498 1.00 87.31 194 GLY A N 1
ATOM 1551 C CA . GLY A 1 194 ? -5.389 11.458 15.943 1.00 87.31 194 GLY A CA 1
ATOM 1552 C C . GLY A 1 194 ? -4.429 10.505 16.654 1.00 87.31 194 GLY A C 1
ATOM 1553 O O . GLY A 1 194 ? -3.942 10.807 17.733 1.00 87.31 194 GLY A O 1
ATOM 1554 N N . LEU A 1 195 ? -4.062 9.410 15.995 1.00 90.00 195 LEU A N 1
ATOM 1555 C CA . LEU A 1 195 ? -3.192 8.361 16.520 1.00 90.00 195 LEU A CA 1
ATOM 1556 C C . LEU A 1 195 ? -1.689 8.547 16.238 1.00 90.00 195 LEU A C 1
ATOM 1558 O O . LEU A 1 195 ? -0.888 7.684 16.580 1.00 90.00 195 LEU A O 1
ATOM 1562 N N . ARG A 1 196 ? -1.279 9.648 15.591 1.00 90.75 196 ARG A N 1
ATOM 1563 C CA . ARG A 1 196 ? 0.122 9.909 15.189 1.00 90.75 196 ARG A CA 1
ATOM 1564 C C . ARG A 1 196 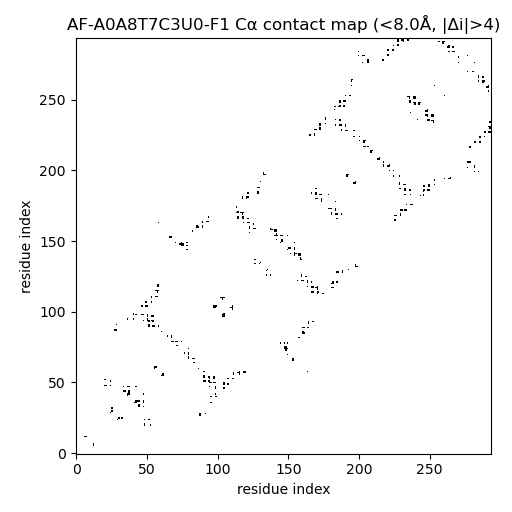? 0.755 8.778 14.349 1.00 90.75 196 ARG A C 1
ATOM 1566 O O . ARG A 1 196 ? 1.980 8.650 14.301 1.00 90.75 196 ARG A O 1
ATOM 1573 N N . VAL A 1 197 ? -0.057 8.017 13.605 1.00 91.38 197 VAL A N 1
ATOM 1574 C CA . VAL A 1 197 ? 0.377 6.850 12.805 1.00 91.38 197 VAL A CA 1
ATOM 1575 C C . VAL A 1 197 ? 1.448 7.222 11.778 1.00 91.38 197 VAL A C 1
ATOM 1577 O O . VAL A 1 197 ? 2.390 6.463 11.563 1.00 91.38 197 VAL A O 1
ATOM 1580 N N . THR A 1 198 ? 1.350 8.407 11.168 1.00 88.62 198 THR A N 1
ATOM 1581 C CA . THR A 1 198 ? 2.345 8.899 10.199 1.00 88.62 198 THR A CA 1
ATOM 1582 C C . THR A 1 198 ? 3.753 8.940 10.789 1.00 88.62 198 THR A C 1
ATOM 1584 O O . THR A 1 198 ? 4.706 8.552 10.118 1.00 88.62 198 THR A O 1
ATOM 1587 N N . TRP A 1 199 ? 3.885 9.383 12.042 1.00 89.94 199 TRP A N 1
ATOM 1588 C CA . TRP A 1 199 ? 5.183 9.476 12.702 1.00 89.94 199 TRP A CA 1
ATOM 1589 C C . TRP A 1 199 ? 5.753 8.083 12.985 1.00 89.94 199 TRP A C 1
ATOM 1591 O O . TRP A 1 199 ? 6.890 7.817 12.608 1.00 89.94 199 TRP A O 1
ATOM 1601 N N . LEU A 1 200 ? 4.945 7.167 13.534 1.00 92.12 200 LEU A N 1
ATOM 1602 C CA . LEU A 1 200 ? 5.369 5.781 13.771 1.00 92.12 200 LEU A CA 1
ATOM 1603 C C . LEU A 1 200 ? 5.803 5.083 12.478 1.00 92.12 200 LEU A C 1
ATOM 1605 O O . LEU A 1 200 ? 6.845 4.435 12.447 1.00 92.12 200 LEU A O 1
ATOM 1609 N N . ARG A 1 201 ? 5.057 5.266 11.381 1.00 91.31 201 ARG A N 1
ATOM 1610 C CA . ARG A 1 201 ? 5.442 4.723 10.068 1.00 91.31 201 ARG A CA 1
ATOM 1611 C C . ARG A 1 2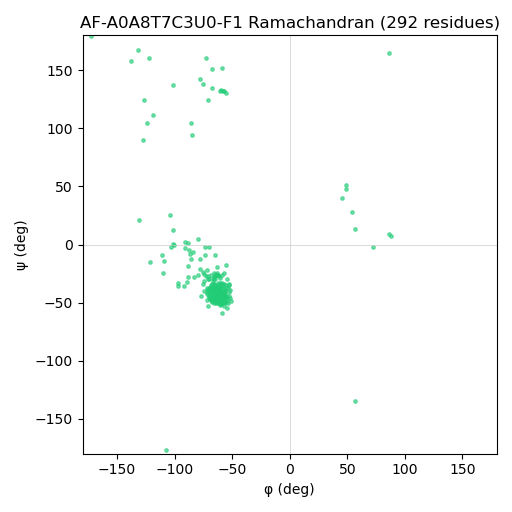01 ? 6.794 5.238 9.610 1.00 91.31 201 ARG A C 1
ATOM 1613 O O . ARG A 1 201 ? 7.594 4.454 9.114 1.00 91.31 201 ARG A O 1
ATOM 1620 N N . GLN A 1 202 ? 7.054 6.532 9.775 1.00 89.62 202 GLN A N 1
ATOM 1621 C CA . GLN A 1 202 ? 8.342 7.111 9.410 1.00 89.62 202 GLN A CA 1
ATOM 1622 C C . GLN A 1 202 ? 9.488 6.502 10.226 1.00 89.62 202 GLN A C 1
ATOM 1624 O O . GLN A 1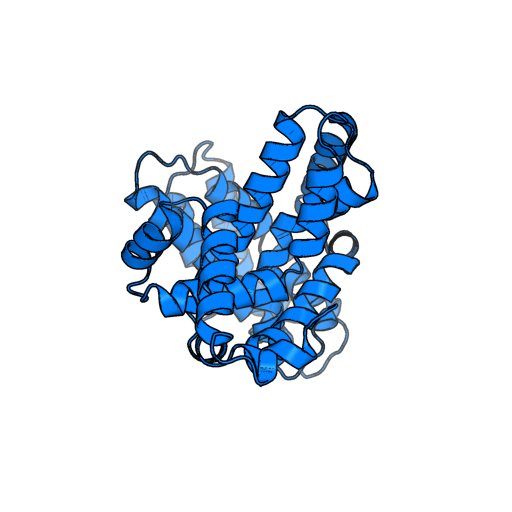 202 ? 10.513 6.166 9.640 1.00 89.62 202 GLN A O 1
ATOM 1629 N N . GLN A 1 203 ? 9.299 6.306 11.533 1.00 92.19 203 GLN A N 1
ATOM 1630 C CA . GLN A 1 203 ? 10.307 5.669 12.384 1.00 92.19 203 GLN A CA 1
ATOM 1631 C C . GLN A 1 203 ? 10.556 4.212 11.984 1.00 92.19 203 GLN A C 1
ATOM 1633 O O . GLN A 1 203 ? 11.705 3.800 11.853 1.00 92.19 203 GLN A O 1
ATOM 1638 N N . ILE A 1 204 ? 9.496 3.454 11.674 1.00 93.31 204 ILE A N 1
ATOM 1639 C CA . ILE A 1 204 ? 9.626 2.079 11.170 1.00 93.31 204 ILE A CA 1
ATOM 1640 C C . ILE A 1 204 ? 10.444 2.048 9.873 1.00 93.31 204 ILE A C 1
ATOM 1642 O O . ILE A 1 204 ? 11.333 1.214 9.743 1.00 93.31 204 ILE A O 1
ATOM 1646 N N . GLU A 1 205 ? 10.196 2.948 8.916 1.00 89.94 205 GLU A N 1
ATOM 1647 C CA . GLU A 1 205 ? 10.967 2.985 7.660 1.00 89.94 205 GLU A CA 1
ATOM 1648 C C . GLU A 1 205 ? 12.438 3.389 7.872 1.00 89.94 205 GLU A C 1
ATOM 1650 O O . GLU A 1 205 ? 13.304 2.941 7.118 1.00 89.94 205 GLU A O 1
ATOM 1655 N N . GLN A 1 206 ? 12.728 4.196 8.898 1.00 91.38 206 GLN A N 1
ATOM 1656 C CA . GLN A 1 206 ? 14.080 4.649 9.246 1.00 91.38 206 GLN A CA 1
ATOM 1657 C C . GLN A 1 206 ? 14.913 3.592 9.988 1.00 91.38 206 GLN A C 1
ATOM 1659 O O . GLN A 1 206 ? 16.130 3.752 10.077 1.00 91.38 206 GLN A O 1
ATOM 1664 N N . LEU A 1 207 ? 14.299 2.500 10.464 1.00 92.75 207 LEU A N 1
ATOM 1665 C CA . LEU A 1 207 ? 15.023 1.419 11.135 1.00 92.75 207 LEU A CA 1
ATOM 1666 C C . LEU A 1 207 ? 16.163 0.869 10.255 1.00 92.75 207 LEU A C 1
ATOM 1668 O O . LEU A 1 207 ? 15.920 0.511 9.091 1.00 92.75 207 LEU A O 1
ATOM 1672 N N . PRO A 1 208 ? 17.389 0.744 10.800 1.00 90.69 208 PRO A N 1
ATOM 1673 C CA . PRO A 1 208 ? 18.513 0.180 10.072 1.00 90.69 208 PRO A CA 1
ATOM 1674 C C . PRO A 1 208 ? 18.283 -1.311 9.814 1.00 90.69 208 PRO A C 1
ATOM 1676 O O . PRO A 1 208 ? 17.907 -2.070 10.705 1.00 90.69 208 PRO A O 1
ATOM 1679 N N . VAL A 1 209 ? 18.547 -1.744 8.582 1.00 91.31 209 VAL A N 1
ATOM 1680 C CA . VAL A 1 209 ? 18.409 -3.143 8.162 1.00 91.31 209 VAL A CA 1
ATOM 1681 C C . VAL A 1 209 ? 19.772 -3.657 7.715 1.00 91.31 209 VAL A C 1
ATOM 1683 O O . VAL A 1 209 ? 20.285 -3.233 6.684 1.00 91.31 209 VAL A O 1
ATOM 1686 N N . ARG A 1 210 ? 20.347 -4.580 8.488 1.00 89.62 210 ARG A N 1
ATOM 1687 C CA . ARG A 1 210 ? 21.648 -5.229 8.244 1.00 89.62 210 ARG A CA 1
ATOM 1688 C C . ARG A 1 210 ? 21.522 -6.658 7.707 1.00 89.62 210 ARG A C 1
ATOM 1690 O O . ARG A 1 210 ? 22.529 -7.293 7.424 1.00 89.62 210 ARG A O 1
ATOM 1697 N N . GLY A 1 211 ? 20.303 -7.179 7.552 1.00 88.25 211 GLY A N 1
ATOM 1698 C CA . GLY A 1 211 ? 20.086 -8.536 7.053 1.00 88.25 211 GLY A CA 1
ATOM 1699 C C . GLY A 1 211 ? 18.622 -8.883 6.789 1.00 88.25 211 GLY A C 1
ATOM 1700 O O . GLY A 1 211 ? 17.716 -8.078 7.018 1.00 88.25 211 GLY A O 1
ATOM 1701 N N . ARG A 1 212 ? 18.396 -10.117 6.320 1.00 84.88 212 ARG A N 1
ATOM 1702 C CA . ARG A 1 212 ? 17.072 -10.638 5.931 1.00 84.88 212 ARG A CA 1
ATOM 1703 C C . ARG A 1 212 ? 16.044 -10.544 7.062 1.00 84.88 212 ARG A C 1
ATOM 1705 O O . ARG A 1 212 ? 14.956 -10.023 6.844 1.00 84.88 212 ARG A O 1
ATOM 1712 N N . TRP A 1 213 ? 16.384 -10.998 8.266 1.00 89.19 213 TRP A N 1
ATOM 1713 C CA . TRP A 1 213 ? 15.443 -11.035 9.394 1.00 89.19 213 TRP A CA 1
ATOM 1714 C C . TRP A 1 213 ? 15.002 -9.647 9.861 1.00 89.19 213 TRP A C 1
ATOM 1716 O O . TRP A 1 213 ? 13.829 -9.440 10.144 1.00 89.19 213 TRP A O 1
ATOM 1726 N N . GLN A 1 214 ? 15.903 -8.663 9.851 1.00 92.00 214 GLN A N 1
ATOM 1727 C CA . GLN A 1 214 ? 15.549 -7.273 10.153 1.00 92.00 214 GLN A CA 1
ATOM 1728 C C . GLN A 1 214 ? 14.671 -6.654 9.058 1.00 92.00 214 GLN A C 1
ATOM 1730 O O . GLN A 1 214 ? 13.764 -5.878 9.356 1.00 92.00 214 GLN A O 1
ATOM 1735 N N . ALA A 1 215 ? 14.891 -7.021 7.789 1.00 88.12 215 ALA A N 1
ATOM 1736 C CA . ALA A 1 215 ? 14.024 -6.593 6.694 1.00 88.12 215 ALA A CA 1
ATOM 1737 C C . ALA A 1 215 ? 12.594 -7.125 6.876 1.00 88.12 215 ALA A C 1
ATOM 1739 O O . ALA A 1 215 ? 11.640 -6.356 6.735 1.00 88.12 215 ALA A O 1
ATOM 1740 N N . LEU A 1 216 ? 12.468 -8.409 7.237 1.00 87.62 216 LEU A N 1
ATOM 1741 C CA . LEU A 1 216 ? 11.194 -9.058 7.551 1.00 87.62 216 LEU A CA 1
ATOM 1742 C C . LEU A 1 216 ? 10.526 -8.404 8.764 1.00 87.62 216 LEU A C 1
ATOM 1744 O O . LEU A 1 216 ? 9.391 -7.959 8.652 1.00 87.62 216 LEU A O 1
ATOM 1748 N N . ALA A 1 217 ? 11.246 -8.231 9.876 1.00 91.50 217 ALA A N 1
ATOM 1749 C CA . ALA A 1 217 ? 10.720 -7.591 11.082 1.00 91.50 217 ALA A CA 1
ATOM 1750 C C . ALA A 1 217 ? 10.193 -6.171 10.811 1.00 91.50 217 ALA A C 1
ATOM 1752 O O . ALA A 1 217 ? 9.111 -5.805 11.271 1.00 91.50 217 ALA A O 1
ATOM 1753 N N . ARG A 1 218 ? 10.908 -5.376 10.001 1.00 93.88 218 ARG A N 1
ATOM 1754 C CA . ARG A 1 218 ? 10.460 -4.033 9.601 1.00 93.88 218 ARG A CA 1
ATOM 1755 C C . ARG A 1 218 ? 9.196 -4.108 8.743 1.00 93.88 218 ARG A C 1
ATOM 1757 O O . ARG A 1 218 ? 8.293 -3.287 8.900 1.00 93.88 218 ARG A O 1
ATOM 1764 N N . GLY A 1 219 ? 9.129 -5.095 7.849 1.00 91.12 219 GLY A N 1
ATOM 1765 C CA . GLY A 1 219 ? 7.937 -5.415 7.067 1.00 91.12 219 GLY A CA 1
ATOM 1766 C C . GLY A 1 219 ? 6.731 -5.733 7.952 1.00 91.12 219 GLY A C 1
ATOM 1767 O O . GLY A 1 219 ? 5.686 -5.108 7.779 1.00 91.12 219 GLY A O 1
ATOM 1768 N N . THR A 1 220 ? 6.904 -6.614 8.937 1.00 92.19 220 THR A N 1
ATOM 1769 C CA . THR A 1 220 ? 5.865 -7.023 9.891 1.00 92.19 220 THR A CA 1
ATOM 1770 C C . THR A 1 220 ? 5.376 -5.860 10.749 1.00 92.19 220 THR A C 1
ATOM 1772 O O . THR A 1 220 ? 4.172 -5.646 10.854 1.00 92.19 220 THR A O 1
ATOM 1775 N N . LEU A 1 221 ? 6.281 -5.053 11.319 1.00 95.06 221 LEU A N 1
ATOM 1776 C CA . LEU A 1 221 ? 5.900 -3.865 12.097 1.00 95.06 221 LEU A CA 1
ATOM 1777 C C . LEU A 1 221 ? 5.069 -2.890 11.268 1.00 95.06 221 LEU A C 1
ATOM 1779 O O . LEU A 1 221 ? 4.060 -2.357 11.732 1.00 95.06 221 LEU A O 1
ATOM 1783 N N . ARG A 1 222 ? 5.485 -2.676 10.019 1.00 93.88 222 ARG A N 1
ATOM 1784 C CA . ARG A 1 222 ? 4.756 -1.826 9.090 1.00 93.88 222 ARG A CA 1
ATOM 1785 C C . ARG A 1 222 ? 3.366 -2.378 8.802 1.00 93.88 222 ARG A C 1
ATOM 1787 O O . ARG A 1 222 ? 2.417 -1.605 8.884 1.00 93.88 222 ARG A O 1
ATOM 1794 N N . GLU A 1 223 ? 3.243 -3.661 8.465 1.00 92.50 223 GLU A N 1
ATOM 1795 C CA . GLU A 1 223 ? 1.949 -4.273 8.134 1.00 92.50 223 GLU A CA 1
ATOM 1796 C C . GLU A 1 223 ? 1.000 -4.272 9.329 1.00 92.50 223 GLU A C 1
ATOM 1798 O O . GLU A 1 223 ? -0.123 -3.791 9.200 1.00 92.50 223 GLU A O 1
ATOM 1803 N N . ASN A 1 224 ? 1.484 -4.643 10.516 1.00 94.75 224 ASN A N 1
ATOM 1804 C CA . ASN A 1 224 ? 0.716 -4.553 11.757 1.00 94.75 224 ASN A CA 1
ATOM 1805 C C . ASN A 1 224 ? 0.134 -3.147 11.967 1.00 94.75 224 ASN A C 1
ATOM 1807 O O . ASN A 1 224 ? -1.015 -2.995 12.370 1.00 94.75 224 ASN A O 1
ATOM 1811 N N . LEU A 1 225 ? 0.899 -2.097 11.660 1.00 95.25 225 LEU A N 1
ATOM 1812 C CA . LEU A 1 225 ? 0.421 -0.721 11.779 1.00 95.25 225 LEU A CA 1
ATOM 1813 C C . LEU A 1 225 ? -0.604 -0.333 10.693 1.00 95.25 225 LEU A C 1
ATOM 1815 O O . LEU A 1 225 ? -1.426 0.557 10.920 1.00 95.25 225 LEU A O 1
ATOM 1819 N N . TYR A 1 226 ? -0.574 -0.951 9.507 1.00 95.06 226 TYR A N 1
ATOM 1820 C CA . TYR A 1 226 ? -1.655 -0.820 8.518 1.00 95.06 226 TYR A CA 1
ATOM 1821 C C . TYR A 1 226 ? -2.923 -1.538 8.977 1.00 95.06 226 TYR A C 1
ATOM 1823 O O . TYR A 1 226 ? -3.997 -0.940 8.924 1.00 95.06 226 TYR A O 1
ATOM 1831 N N . GLU A 1 227 ? -2.795 -2.759 9.492 1.00 94.50 227 GLU A N 1
ATOM 1832 C CA . GLU A 1 227 ? -3.918 -3.539 10.015 1.00 94.50 227 GLU A CA 1
ATOM 1833 C C . GLU A 1 227 ? -4.607 -2.840 11.185 1.00 94.50 227 GLU A C 1
ATOM 1835 O O . GLU A 1 227 ? -5.829 -2.702 11.178 1.00 94.50 227 GLU A O 1
ATOM 1840 N N . ILE A 1 228 ? -3.835 -2.329 12.151 1.00 95.50 228 ILE A N 1
ATOM 1841 C CA . ILE A 1 228 ? -4.377 -1.560 13.277 1.00 95.50 228 ILE A CA 1
ATOM 1842 C C . ILE A 1 228 ? -5.157 -0.355 12.755 1.00 95.50 228 ILE A C 1
ATOM 1844 O O . ILE A 1 228 ? -6.309 -0.166 13.129 1.00 95.50 228 ILE A O 1
ATOM 1848 N N . GLN A 1 229 ? -4.578 0.439 11.847 1.00 96.06 229 GLN A N 1
ATOM 1849 C CA . GLN A 1 229 ? -5.274 1.611 11.313 1.00 96.06 229 GLN A CA 1
ATOM 1850 C C . GLN A 1 229 ? -6.575 1.229 10.589 1.00 96.06 229 GLN A C 1
ATOM 1852 O O . GLN A 1 229 ? -7.593 1.901 10.766 1.00 96.06 229 GLN A O 1
ATOM 1857 N N . ARG A 1 230 ? -6.560 0.155 9.790 1.00 96.38 230 ARG A N 1
ATOM 1858 C CA . ARG A 1 230 ? -7.752 -0.361 9.105 1.00 96.38 230 ARG A CA 1
ATOM 1859 C C . ARG A 1 230 ? -8.828 -0.760 10.112 1.00 96.38 230 ARG A C 1
ATOM 1861 O O . ARG A 1 230 ? -9.966 -0.325 9.980 1.00 96.38 230 ARG A O 1
ATOM 1868 N N . ASN A 1 231 ? -8.468 -1.537 11.127 1.00 96.44 231 ASN A N 1
ATOM 1869 C CA . ASN A 1 231 ? -9.426 -2.037 12.106 1.00 96.44 231 ASN A CA 1
ATOM 1870 C C . ASN A 1 231 ? -9.989 -0.905 12.976 1.00 96.44 231 ASN A C 1
ATOM 1872 O O . ASN A 1 231 ? -11.195 -0.856 13.188 1.00 96.44 231 ASN A O 1
ATOM 1876 N N . VAL A 1 232 ? -9.163 0.063 13.390 1.00 95.88 232 VAL A N 1
ATOM 1877 C CA . VAL A 1 232 ? -9.667 1.266 14.067 1.00 95.88 232 VAL A CA 1
ATOM 1878 C C . VAL A 1 232 ? -10.634 2.040 13.169 1.00 95.88 232 VAL A C 1
ATOM 1880 O O . VAL A 1 232 ? -11.651 2.531 13.643 1.00 95.88 232 VAL A O 1
ATOM 1883 N N . THR A 1 233 ? -10.352 2.142 11.868 1.00 96.88 233 THR A N 1
ATOM 1884 C CA . THR A 1 233 ? -11.264 2.805 10.921 1.00 96.88 233 THR A CA 1
ATOM 1885 C C . THR A 1 233 ? -12.611 2.085 10.858 1.00 96.88 233 THR A C 1
ATOM 1887 O O . THR A 1 233 ? -13.645 2.742 10.902 1.00 96.88 233 THR A O 1
ATOM 1890 N N . ILE A 1 234 ? -12.605 0.749 10.819 1.00 96.19 234 ILE A N 1
ATOM 1891 C CA . ILE A 1 234 ? -13.823 -0.072 10.853 1.00 96.19 234 ILE A CA 1
ATOM 1892 C C . ILE A 1 234 ? -14.612 0.171 12.144 1.00 96.19 234 ILE A C 1
ATOM 1894 O O . ILE A 1 234 ? -15.815 0.425 12.079 1.00 96.19 234 ILE A O 1
ATOM 1898 N N . LEU A 1 235 ? -13.941 0.159 13.299 1.00 94.81 235 LEU A N 1
ATOM 1899 C CA . LEU A 1 235 ? -14.569 0.443 14.593 1.00 94.81 235 LEU A CA 1
ATOM 1900 C C . LEU A 1 235 ? -15.157 1.856 14.639 1.00 94.81 235 LEU A C 1
ATOM 1902 O O . LEU A 1 235 ? -16.296 2.022 15.057 1.00 94.81 235 LEU A O 1
ATOM 1906 N N . ALA A 1 236 ? -14.422 2.859 14.154 1.00 95.12 236 ALA A N 1
ATOM 1907 C CA . ALA A 1 236 ? -14.887 4.240 14.122 1.00 95.12 236 ALA A CA 1
ATOM 1908 C C . ALA A 1 236 ? -16.151 4.397 13.266 1.00 95.12 236 ALA A C 1
ATOM 1910 O O . ALA A 1 236 ? -17.121 4.987 13.731 1.00 95.12 236 ALA A O 1
ATOM 1911 N N . VAL A 1 237 ? -16.168 3.837 12.050 1.00 95.00 237 VAL A N 1
ATOM 1912 C CA . VAL A 1 237 ? -17.352 3.894 11.173 1.00 95.00 237 VAL A CA 1
ATOM 1913 C C . VAL A 1 237 ? -18.540 3.148 11.788 1.00 95.00 237 VAL A C 1
ATOM 1915 O O . VAL A 1 237 ? -19.657 3.655 11.749 1.00 95.00 237 VAL A O 1
ATOM 1918 N N . THR A 1 238 ? -18.301 1.991 12.409 1.00 93.00 238 THR A N 1
ATOM 1919 C CA . THR A 1 238 ? -19.352 1.205 13.080 1.00 93.00 238 THR A CA 1
ATOM 1920 C C . THR A 1 238 ? -19.952 1.967 14.269 1.00 93.00 238 THR A C 1
ATOM 1922 O O . THR A 1 238 ? -21.172 2.043 14.410 1.00 93.00 238 THR A O 1
ATOM 1925 N N . ASP A 1 239 ? -19.107 2.592 15.094 1.00 90.19 239 ASP A N 1
ATOM 1926 C CA . ASP A 1 239 ? -19.525 3.405 16.244 1.00 90.19 239 ASP A CA 1
ATOM 1927 C C . ASP A 1 239 ? -20.288 4.674 15.832 1.00 90.19 239 ASP A C 1
ATOM 1929 O O . ASP A 1 239 ? -21.135 5.150 16.587 1.00 90.19 239 ASP A O 1
ATOM 1933 N N . GLY A 1 240 ? -20.021 5.198 14.632 1.00 87.00 240 GLY A N 1
ATOM 1934 C CA . GLY A 1 240 ? -20.676 6.380 14.072 1.00 87.00 240 GLY A CA 1
ATOM 1935 C C . GLY A 1 240 ? -22.147 6.191 13.680 1.00 87.00 240 GLY A C 1
ATOM 1936 O O . GLY A 1 240 ? -22.767 7.152 13.230 1.00 87.00 240 GLY A O 1
ATOM 1937 N N . LYS A 1 241 ? -22.710 4.976 13.823 1.00 79.81 241 LYS A N 1
ATOM 1938 C CA . LYS A 1 241 ? -24.144 4.644 13.656 1.00 79.81 241 LYS A CA 1
ATOM 1939 C C . LYS A 1 241 ? -24.813 5.245 12.405 1.00 79.81 241 LYS A C 1
ATOM 1941 O O . LYS A 1 241 ? -25.959 5.680 12.459 1.00 79.81 241 LYS A O 1
ATOM 1946 N N . GLY A 1 242 ? -24.106 5.259 11.274 1.00 78.75 242 GLY A N 1
ATOM 1947 C CA . GLY A 1 242 ? -24.637 5.750 9.996 1.00 78.75 242 GLY A CA 1
ATOM 1948 C C . GLY A 1 242 ? -24.464 7.252 9.739 1.00 78.75 242 GLY A C 1
ATOM 1949 O O . GLY A 1 242 ? -24.972 7.736 8.730 1.00 78.75 242 GLY A O 1
ATOM 1950 N N . SER A 1 243 ? -23.738 7.992 10.590 1.00 87.00 243 SER A N 1
ATOM 1951 C CA . SER A 1 243 ? -23.322 9.362 10.258 1.00 87.00 243 SER A CA 1
ATOM 1952 C C . SER A 1 243 ? -22.441 9.365 9.006 1.00 87.00 243 SER A C 1
ATOM 1954 O O . SER A 1 243 ? -21.483 8.597 8.889 1.00 87.00 243 SER A O 1
ATOM 1956 N N . THR A 1 244 ? -22.761 10.259 8.072 1.00 86.88 244 THR A N 1
ATOM 1957 C CA . THR A 1 244 ? -21.986 10.489 6.846 1.00 86.88 244 THR A CA 1
ATOM 1958 C C . THR A 1 244 ? -20.927 11.582 7.018 1.00 86.88 244 THR A C 1
ATOM 1960 O O . THR A 1 244 ? -20.166 11.846 6.085 1.00 86.88 244 THR A O 1
ATOM 1963 N N . ASP A 1 245 ? -20.857 12.235 8.187 1.00 92.19 245 ASP A N 1
ATOM 1964 C CA . ASP A 1 245 ? -19.820 13.224 8.489 1.00 92.19 245 ASP A CA 1
ATOM 1965 C C . ASP A 1 245 ? -18.560 12.531 9.024 1.00 92.19 245 ASP A C 1
ATOM 1967 O O . ASP A 1 245 ? -18.457 12.129 10.185 1.00 92.19 245 ASP A O 1
ATOM 1971 N N . ASP A 1 246 ? -17.538 12.446 8.170 1.00 90.94 246 ASP A N 1
ATOM 1972 C CA . ASP A 1 246 ? -16.254 11.842 8.514 1.00 90.94 246 ASP A CA 1
ATOM 1973 C C . ASP A 1 246 ? -15.549 12.515 9.707 1.00 90.94 246 ASP A C 1
ATOM 1975 O O . ASP A 1 246 ? -14.753 11.868 10.398 1.00 90.94 246 ASP A O 1
ATOM 1979 N N . LYS A 1 247 ? -15.810 13.804 9.976 1.00 91.94 247 LYS A N 1
ATOM 1980 C CA . LYS A 1 247 ? -15.267 14.498 11.155 1.00 91.94 247 LYS A CA 1
ATOM 1981 C C . LYS A 1 247 ? -15.949 14.023 12.421 1.00 91.94 247 LYS A C 1
ATOM 1983 O O . LYS A 1 247 ? -15.248 13.736 13.391 1.00 91.94 247 LYS A O 1
ATOM 1988 N N . GLU A 1 248 ? -17.274 13.972 12.403 1.00 92.31 248 GLU A N 1
ATOM 1989 C CA . GLU A 1 248 ? -18.076 13.550 13.542 1.00 92.31 248 GLU A CA 1
ATOM 1990 C C . GLU A 1 248 ? -17.709 12.120 13.936 1.00 92.31 248 GLU A C 1
ATOM 1992 O O . GLU A 1 248 ? -17.315 11.885 15.077 1.00 92.31 248 GLU A O 1
ATOM 1997 N N . VAL A 1 249 ? -17.703 11.201 12.968 1.00 94.38 249 VAL A N 1
ATOM 1998 C CA . VAL A 1 249 ? -17.351 9.787 13.160 1.00 94.38 249 VAL A CA 1
ATOM 1999 C C . VAL A 1 249 ? -15.970 9.634 13.804 1.00 94.38 249 VAL A C 1
ATOM 2001 O O . VAL A 1 249 ? -15.807 8.950 14.817 1.00 94.38 249 VAL A O 1
ATOM 2004 N N . ALA A 1 250 ? -14.960 10.331 13.275 1.00 92.69 250 ALA A N 1
ATOM 2005 C CA . ALA A 1 250 ? -13.614 10.277 13.837 1.00 92.69 250 ALA A CA 1
ATOM 2006 C C . ALA A 1 250 ? -13.534 10.889 15.250 1.00 92.69 250 ALA A C 1
ATOM 2008 O O . ALA A 1 250 ? -12.798 10.377 16.095 1.00 92.69 250 ALA A O 1
ATOM 2009 N N . GLN A 1 251 ? -14.261 11.977 15.521 1.00 91.94 251 GLN A N 1
ATOM 2010 C CA . GLN A 1 251 ? -14.267 12.638 16.830 1.00 91.94 251 GLN A CA 1
ATOM 2011 C C . GLN A 1 251 ? -15.010 11.827 17.891 1.00 91.94 251 GLN A C 1
ATOM 2013 O O . GLN A 1 251 ? -14.535 11.745 19.023 1.00 91.94 251 GLN A O 1
ATOM 2018 N N . GLN A 1 252 ? -16.148 11.225 17.547 1.00 92.38 252 GLN A N 1
ATOM 2019 C CA . GLN A 1 252 ? -16.907 10.361 18.449 1.00 92.38 252 GLN A CA 1
ATOM 2020 C C . GLN A 1 252 ? -16.053 9.171 18.891 1.00 92.38 252 GLN A C 1
ATOM 2022 O O . GLN A 1 252 ? -15.893 8.943 20.093 1.00 92.38 252 GLN A O 1
ATOM 2027 N N . TRP A 1 253 ? -15.406 8.490 17.938 1.00 94.00 253 TRP A N 1
ATOM 2028 C CA . TRP A 1 253 ? -14.494 7.391 18.251 1.00 94.00 253 TRP A CA 1
ATOM 2029 C C . TRP A 1 253 ? -13.317 7.847 19.133 1.00 94.00 253 TRP A C 1
ATOM 2031 O O . TRP A 1 253 ? -12.984 7.183 20.115 1.00 94.00 253 TRP A O 1
ATOM 2041 N N . GLN A 1 254 ? -12.718 9.009 18.845 1.00 91.75 254 GLN A N 1
ATOM 2042 C CA . GLN A 1 254 ? -11.621 9.556 19.658 1.00 91.75 254 GLN A CA 1
ATOM 2043 C C . GLN A 1 254 ? -12.046 9.901 21.089 1.00 91.75 254 GLN A C 1
ATOM 2045 O O . GLN A 1 254 ? -11.285 9.659 22.022 1.00 91.75 254 GLN A O 1
ATOM 2050 N N . LYS A 1 255 ? -13.247 10.460 21.279 1.00 91.81 255 LYS A N 1
ATOM 2051 C CA . LYS A 1 255 ? -13.779 10.777 22.613 1.00 91.81 255 LYS A CA 1
ATOM 2052 C C . LYS A 1 255 ? -14.016 9.504 23.424 1.00 91.81 255 LYS A C 1
ATOM 2054 O O . LYS A 1 255 ? -13.584 9.435 24.575 1.00 91.81 255 LYS A O 1
ATOM 2059 N N . LYS A 1 256 ? -14.635 8.494 22.803 1.00 92.75 256 LYS A N 1
ATOM 2060 C CA . LYS A 1 256 ? -14.909 7.186 23.415 1.00 92.75 256 LYS A CA 1
ATOM 2061 C C . LYS A 1 256 ? -13.629 6.482 23.881 1.00 92.75 256 LYS A C 1
ATOM 2063 O O . LYS A 1 256 ? -13.614 5.947 24.980 1.00 92.75 256 LYS A O 1
ATOM 2068 N N . ASN A 1 257 ? -12.553 6.553 23.094 1.00 93.00 257 ASN A N 1
ATOM 2069 C CA . ASN A 1 257 ? -11.277 5.865 23.358 1.00 93.00 257 ASN A CA 1
ATOM 2070 C C . ASN A 1 257 ? -10.178 6.811 23.883 1.00 93.00 257 ASN A C 1
ATOM 2072 O O . ASN A 1 257 ? -8.982 6.594 23.678 1.00 93.00 257 ASN A O 1
ATOM 2076 N N . SER A 1 258 ? -10.567 7.924 24.510 1.00 92.25 258 SER A N 1
ATOM 2077 C CA . SER A 1 258 ? -9.639 8.996 24.895 1.00 92.25 258 SER A CA 1
ATOM 2078 C C . SER A 1 258 ? -8.542 8.534 25.862 1.00 92.25 258 SER A C 1
ATOM 2080 O O . SER A 1 258 ? -7.404 9.006 25.771 1.00 92.25 258 SER A O 1
ATOM 2082 N N . ARG A 1 259 ? -8.847 7.577 26.748 1.00 92.69 259 ARG A N 1
ATOM 2083 C CA . ARG A 1 259 ? -7.900 7.015 27.721 1.00 92.69 259 ARG A CA 1
ATOM 2084 C C . ARG A 1 259 ? -6.796 6.214 27.032 1.00 92.69 259 ARG A C 1
ATOM 2086 O O . ARG A 1 259 ? -5.613 6.447 27.284 1.00 92.69 259 ARG A O 1
ATOM 2093 N N . GLU A 1 260 ? -7.169 5.307 26.140 1.00 91.62 260 GLU A N 1
ATOM 2094 C CA . GLU A 1 260 ? -6.261 4.443 25.387 1.00 91.62 260 GLU A CA 1
ATOM 2095 C C . GLU A 1 260 ? -5.409 5.273 24.420 1.00 91.62 260 GLU A C 1
ATOM 2097 O O . GLU A 1 260 ? -4.195 5.077 24.330 1.00 91.62 260 GLU A O 1
ATOM 2102 N N . ILE A 1 261 ? -6.014 6.268 23.759 1.00 93.06 261 ILE A N 1
ATOM 2103 C CA . ILE A 1 261 ? -5.295 7.212 22.893 1.00 93.06 261 ILE A CA 1
ATOM 2104 C C . ILE A 1 261 ? -4.262 8.008 23.696 1.00 93.06 261 ILE A C 1
ATOM 2106 O O . ILE A 1 261 ? -3.124 8.149 23.248 1.00 93.06 261 ILE A O 1
ATOM 2110 N N . SER A 1 262 ? -4.623 8.496 24.887 1.00 92.88 262 SER A N 1
ATOM 2111 C CA . SER A 1 262 ? -3.701 9.247 25.750 1.00 92.88 262 SER A CA 1
ATOM 2112 C C . SER A 1 262 ? -2.521 8.385 26.197 1.00 92.88 262 SER A C 1
ATOM 2114 O O . SER A 1 262 ? -1.378 8.838 26.154 1.00 92.88 262 SER A O 1
ATOM 2116 N N . ARG A 1 263 ? -2.769 7.114 26.540 1.00 91.56 263 ARG A N 1
ATOM 2117 C CA . ARG A 1 263 ? -1.711 6.146 26.864 1.00 91.56 263 ARG A CA 1
ATOM 2118 C C . ARG A 1 263 ? -0.766 5.925 25.679 1.00 91.56 263 ARG A C 1
ATOM 2120 O O . ARG A 1 263 ? 0.448 6.026 25.843 1.00 91.56 263 ARG A O 1
ATOM 2127 N N . ALA A 1 264 ? -1.306 5.695 24.482 1.00 91.69 264 ALA A N 1
ATOM 2128 C CA . ALA A 1 264 ? -0.504 5.550 23.268 1.00 91.69 264 ALA A CA 1
ATOM 2129 C C . ALA A 1 264 ? 0.300 6.826 22.950 1.00 91.69 264 ALA A C 1
ATOM 2131 O O . ALA A 1 264 ? 1.454 6.756 22.525 1.00 91.69 264 ALA A O 1
ATOM 2132 N N . HIS A 1 265 ? -0.278 8.009 23.183 1.00 92.50 265 HIS A N 1
ATOM 2133 C CA . HIS A 1 265 ? 0.417 9.287 23.009 1.00 92.50 265 HIS A CA 1
ATOM 2134 C C . HIS A 1 265 ? 1.554 9.483 24.005 1.00 92.50 265 HIS A C 1
ATOM 2136 O O . HIS A 1 265 ? 2.579 10.020 23.588 1.00 92.50 265 HIS A O 1
ATOM 2142 N N . GLY A 1 266 ? 1.389 9.049 25.258 1.00 91.94 266 GLY A N 1
ATOM 2143 C CA . GLY A 1 266 ? 2.445 9.052 26.273 1.00 91.94 266 GLY A CA 1
ATOM 2144 C C . GLY A 1 266 ? 3.641 8.215 25.831 1.00 91.94 266 GLY A C 1
ATOM 2145 O O . GLY A 1 266 ? 4.741 8.737 25.712 1.00 91.94 266 GLY A O 1
ATOM 2146 N N . VAL A 1 267 ? 3.397 6.971 25.411 1.00 90.50 267 VAL A N 1
ATOM 2147 C CA . VAL A 1 267 ? 4.448 6.072 24.900 1.00 90.50 267 VAL A CA 1
ATOM 2148 C C . VAL A 1 267 ? 5.164 6.672 23.683 1.00 90.50 267 VAL A C 1
ATOM 2150 O O . VAL A 1 267 ? 6.389 6.644 23.594 1.00 90.50 267 VAL A O 1
ATOM 2153 N N . ILE A 1 268 ? 4.422 7.282 22.751 1.00 89.44 268 ILE A N 1
ATOM 2154 C CA . ILE A 1 268 ? 5.013 7.986 21.601 1.00 89.44 268 ILE A CA 1
ATOM 2155 C C . ILE A 1 268 ? 5.819 9.222 22.038 1.00 89.44 268 ILE A C 1
ATOM 2157 O O . ILE A 1 268 ? 6.799 9.568 21.378 1.00 89.44 268 ILE A O 1
ATOM 2161 N N . ALA A 1 269 ? 5.399 9.931 23.088 1.00 89.75 269 ALA A N 1
ATOM 2162 C CA . ALA A 1 269 ? 6.115 11.094 23.608 1.00 89.75 269 ALA A CA 1
ATOM 2163 C C . ALA A 1 269 ? 7.437 10.682 24.269 1.00 89.75 269 ALA A C 1
ATOM 2165 O O . ALA A 1 269 ? 8.466 11.278 23.952 1.00 89.75 269 ALA A O 1
ATOM 2166 N N . ASP A 1 270 ? 7.426 9.616 25.067 1.00 89.25 270 ASP A N 1
ATOM 2167 C CA . ASP A 1 270 ? 8.627 9.046 25.685 1.00 89.25 270 ASP A CA 1
ATOM 2168 C C . ASP A 1 270 ? 9.619 8.567 24.617 1.00 89.25 270 ASP A C 1
ATOM 2170 O O . ASP A 1 270 ? 10.808 8.857 24.671 1.00 89.25 270 ASP A O 1
ATOM 2174 N N . MET A 1 271 ? 9.139 7.926 23.550 1.00 88.38 271 MET A N 1
ATOM 2175 C CA . MET A 1 271 ? 10.012 7.516 22.442 1.00 88.38 271 MET A CA 1
ATOM 2176 C C . MET A 1 271 ? 10.637 8.686 21.682 1.00 88.38 271 MET A C 1
ATOM 2178 O O . MET A 1 271 ? 11.691 8.528 21.076 1.00 88.38 271 MET A O 1
ATOM 2182 N N . ARG A 1 272 ? 10.002 9.862 21.674 1.00 85.62 272 ARG A N 1
ATOM 2183 C CA . ARG A 1 272 ? 10.559 11.052 21.013 1.00 85.62 272 ARG A CA 1
ATOM 2184 C C . ARG A 1 272 ? 11.691 11.691 21.805 1.00 85.62 272 ARG A C 1
ATOM 2186 O O . ARG A 1 272 ? 12.482 12.405 21.195 1.00 85.62 272 ARG A O 1
ATOM 2193 N N . SER A 1 273 ? 11.759 11.474 23.119 1.00 86.00 273 SER A N 1
ATOM 2194 C CA . SER A 1 273 ? 12.867 11.971 23.941 1.00 86.00 273 SER A CA 1
ATOM 2195 C C . SER A 1 273 ? 14.108 11.076 23.825 1.00 86.00 273 SER A C 1
ATOM 2197 O O . SER A 1 273 ? 15.232 11.562 23.938 1.00 86.00 273 SER A O 1
ATOM 2199 N N . ILE A 1 274 ? 13.918 9.790 23.513 1.00 79.12 274 ILE A N 1
ATOM 2200 C CA . ILE A 1 274 ? 14.980 8.807 23.284 1.00 79.12 274 ILE A CA 1
ATOM 2201 C C . ILE A 1 274 ? 15.429 8.910 21.815 1.00 79.12 274 ILE A C 1
ATOM 2203 O O . ILE A 1 274 ? 14.827 8.330 20.918 1.00 79.12 274 ILE A O 1
ATOM 2207 N N . GLY A 1 275 ? 16.476 9.692 21.537 1.00 69.88 275 GLY A N 1
ATOM 2208 C CA . GLY A 1 275 ? 16.872 10.095 20.175 1.00 69.88 275 GLY A CA 1
ATOM 2209 C C . GLY A 1 275 ? 17.120 8.981 19.136 1.00 69.88 275 GLY A C 1
ATOM 2210 O O . GLY A 1 275 ? 17.092 9.268 17.940 1.00 69.88 275 GLY A O 1
ATOM 2211 N N . SER A 1 276 ? 17.329 7.721 19.541 1.00 76.75 276 SER A N 1
ATOM 2212 C CA . SER A 1 276 ? 17.426 6.570 18.630 1.00 76.75 276 SER A CA 1
ATOM 2213 C C . SER A 1 276 ? 16.454 5.459 19.021 1.00 76.75 276 SER A C 1
ATOM 2215 O O . SER A 1 276 ? 16.526 4.940 20.133 1.00 76.75 276 SER A O 1
ATOM 2217 N N . MET A 1 277 ? 15.599 5.049 18.084 1.00 85.50 277 MET A N 1
ATOM 2218 C CA . MET A 1 277 ? 14.660 3.938 18.258 1.00 85.50 277 MET A CA 1
ATOM 2219 C C . MET A 1 277 ? 15.171 2.674 17.572 1.00 85.50 277 MET A C 1
ATOM 2221 O O . MET A 1 277 ? 15.639 2.713 16.432 1.00 85.50 277 MET A O 1
ATOM 2225 N N . ASP A 1 278 ? 15.025 1.544 18.253 1.00 90.12 278 ASP A N 1
ATOM 2226 C CA . ASP A 1 278 ? 15.317 0.220 17.721 1.00 90.12 278 ASP A CA 1
ATOM 2227 C C . ASP A 1 278 ? 14.028 -0.583 17.448 1.00 90.12 278 ASP A C 1
ATOM 2229 O O . ASP A 1 278 ? 12.899 -0.095 17.588 1.00 90.12 278 ASP A O 1
ATOM 2233 N N . PHE A 1 279 ? 14.188 -1.836 17.017 1.00 91.94 279 PHE A N 1
ATOM 2234 C CA . PHE A 1 279 ? 13.058 -2.720 16.726 1.00 91.94 279 PHE A CA 1
ATOM 2235 C C . PHE A 1 279 ? 12.201 -3.006 17.964 1.00 91.94 279 PHE A C 1
ATOM 2237 O O . PHE A 1 279 ? 10.977 -3.071 17.840 1.00 91.94 279 PHE A O 1
ATOM 2244 N N . ALA A 1 280 ? 12.814 -3.171 19.140 1.00 91.38 280 ALA A N 1
ATOM 2245 C CA . ALA A 1 280 ? 12.096 -3.452 20.379 1.00 91.38 280 ALA A CA 1
ATOM 2246 C C . ALA A 1 280 ? 11.207 -2.267 20.773 1.00 91.38 280 ALA A C 1
ATOM 2248 O O . ALA A 1 280 ? 10.008 -2.437 20.999 1.00 91.38 280 ALA A O 1
ATOM 2249 N N . THR A 1 281 ? 11.763 -1.058 20.729 1.00 91.19 281 THR A N 1
ATOM 2250 C CA . THR A 1 281 ? 11.057 0.190 21.035 1.00 91.19 281 THR A CA 1
ATOM 2251 C C . THR A 1 281 ? 9.821 0.355 20.149 1.00 91.19 281 THR A C 1
ATOM 2253 O O . THR A 1 281 ? 8.706 0.528 20.640 1.00 91.19 281 THR A O 1
ATOM 2256 N N . LEU A 1 282 ? 9.972 0.208 18.830 1.00 92.62 282 LEU A N 1
ATOM 2257 C CA . LEU A 1 282 ? 8.835 0.345 17.914 1.00 92.62 282 LEU A CA 1
ATOM 2258 C C . LEU A 1 282 ? 7.839 -0.819 18.000 1.00 92.62 282 LEU A C 1
ATOM 2260 O O . LEU A 1 282 ? 6.650 -0.609 17.758 1.00 92.62 282 LEU A O 1
ATOM 2264 N N . SER A 1 283 ? 8.280 -2.018 18.389 1.00 93.44 283 SER A N 1
ATOM 2265 C CA . SER A 1 283 ? 7.373 -3.140 18.667 1.00 93.44 283 SER A CA 1
ATOM 2266 C C . SER A 1 283 ? 6.453 -2.833 19.847 1.00 93.44 283 SER A C 1
ATOM 2268 O O . SER A 1 283 ? 5.252 -3.082 19.754 1.00 93.44 283 SER A O 1
ATOM 2270 N N . VAL A 1 284 ? 6.981 -2.218 20.913 1.00 91.88 284 VAL A N 1
ATOM 2271 C CA . VAL A 1 284 ? 6.178 -1.767 22.062 1.00 91.88 284 VAL A CA 1
ATOM 2272 C C . VAL A 1 284 ? 5.143 -0.729 21.628 1.00 91.88 284 VAL A C 1
ATOM 2274 O O . VAL A 1 284 ? 3.968 -0.878 21.955 1.00 91.88 284 VAL A O 1
ATOM 2277 N N . ALA A 1 285 ? 5.526 0.269 20.822 1.00 92.12 285 ALA A N 1
ATOM 2278 C CA . ALA A 1 285 ? 4.565 1.250 20.309 1.00 92.12 285 ALA A CA 1
ATOM 2279 C C . ALA A 1 285 ? 3.447 0.593 19.497 1.00 92.12 285 ALA A C 1
ATOM 2281 O O . ALA A 1 285 ? 2.274 0.884 19.712 1.00 92.12 285 ALA A O 1
ATOM 2282 N N . VAL A 1 286 ? 3.791 -0.304 18.569 1.00 93.12 286 VAL A N 1
ATOM 2283 C CA . VAL A 1 286 ? 2.796 -1.014 17.753 1.00 93.12 286 VAL A CA 1
ATOM 2284 C C . VAL A 1 286 ? 1.882 -1.878 18.628 1.00 93.12 286 VAL A C 1
ATOM 2286 O O . VAL A 1 286 ? 0.685 -1.953 18.355 1.00 93.12 286 VAL A O 1
ATOM 2289 N N . GLN A 1 287 ? 2.401 -2.483 19.698 1.00 92.25 287 GLN A N 1
ATOM 2290 C CA . GLN A 1 287 ? 1.595 -3.264 20.634 1.00 92.25 287 GLN A CA 1
ATOM 2291 C C . GLN A 1 287 ? 0.645 -2.391 21.464 1.00 92.25 287 GLN A C 1
ATOM 2293 O O . GLN A 1 287 ? -0.510 -2.763 21.652 1.00 92.25 287 GLN A O 1
ATOM 2298 N N . GLU A 1 288 ? 1.079 -1.214 21.914 1.00 91.56 288 GLU A N 1
ATOM 2299 C CA . GLU A 1 288 ? 0.189 -0.258 22.587 1.00 91.56 288 GLU A CA 1
ATOM 2300 C C . GLU A 1 288 ? -0.893 0.261 21.633 1.00 91.56 288 GLU A C 1
ATOM 2302 O O . GLU A 1 288 ? -2.059 0.338 22.007 1.00 91.56 288 GLU A O 1
ATOM 2307 N N . MET A 1 289 ? -0.547 0.509 20.366 1.00 92.44 289 MET A N 1
ATOM 2308 C CA . MET A 1 289 ? -1.521 0.847 19.324 1.00 92.44 289 MET A CA 1
ATOM 2309 C C . MET A 1 289 ? -2.524 -0.288 19.067 1.00 92.44 289 MET A C 1
ATOM 2311 O O . MET A 1 289 ? -3.683 -0.021 18.759 1.00 92.44 289 MET A O 1
ATOM 2315 N N . ARG A 1 290 ? -2.108 -1.554 19.199 1.00 92.88 290 ARG A N 1
ATOM 2316 C CA . ARG A 1 290 ? -2.975 -2.724 18.987 1.00 92.88 290 ARG A CA 1
ATOM 2317 C C . ARG A 1 290 ? -4.102 -2.812 20.018 1.00 92.88 290 ARG A C 1
ATOM 2319 O O . ARG A 1 290 ? -5.178 -3.289 19.673 1.00 92.88 290 ARG A O 1
ATOM 2326 N N . LYS A 1 291 ? -3.893 -2.298 21.233 1.00 90.81 291 LYS A N 1
ATOM 2327 C CA . LYS A 1 291 ? -4.920 -2.249 22.290 1.00 90.81 291 LYS A CA 1
ATOM 2328 C C . LYS A 1 291 ? -6.128 -1.381 21.923 1.00 90.81 291 LYS A C 1
ATOM 2330 O O . LYS A 1 291 ? -7.179 -1.564 22.503 1.00 90.81 291 LYS A O 1
ATOM 2335 N N . LEU A 1 292 ? -6.005 -0.479 20.942 1.00 88.75 292 LEU A N 1
ATOM 2336 C CA . LEU A 1 292 ? -7.116 0.353 20.444 1.00 88.75 292 LEU A CA 1
ATOM 2337 C C . LEU A 1 292 ? -8.137 -0.418 19.593 1.00 88.75 292 LEU A C 1
ATOM 2339 O O . LEU A 1 292 ? -9.138 0.152 19.165 1.00 88.75 292 LEU A O 1
ATOM 2343 N N . VAL A 1 293 ? -7.824 -1.667 19.249 1.00 87.62 293 VAL A N 1
ATOM 2344 C CA . VAL A 1 293 ? -8.641 -2.535 18.392 1.00 87.62 293 VAL A CA 1
ATOM 2345 C C . VAL A 1 293 ? -9.257 -3.692 19.190 1.00 87.62 293 VAL A C 1
ATOM 2347 O O . VAL A 1 293 ? -10.069 -4.437 18.647 1.00 87.62 293 VAL A O 1
ATOM 2350 N N . GLN A 1 294 ? -8.845 -3.861 20.447 1.00 75.19 294 GLN A N 1
ATOM 2351 C CA . GLN A 1 294 ? -9.325 -4.893 21.367 1.00 75.19 294 GLN A CA 1
ATOM 2352 C C . GLN A 1 294 ? -10.456 -4.330 22.221 1.00 75.19 294 GLN A C 1
ATOM 2354 O O . GLN A 1 294 ? -11.408 -5.096 22.470 1.00 75.19 294 GLN A O 1
#

Solvent-accessible surface area (backbone atoms only — not comparable to full-atom values): 15894 Å² total; per-residue (Å²): 117,100,58,58,75,61,44,77,79,36,93,54,36,68,59,54,51,49,52,54,49,51,50,53,46,34,77,61,58,39,86,61,42,60,64,56,46,27,78,73,68,73,50,51,70,66,56,50,54,48,16,43,49,40,32,42,61,30,65,53,43,66,66,54,50,52,60,49,58,72,37,67,94,70,39,56,65,70,54,47,53,49,53,52,52,52,52,36,53,50,41,53,52,43,16,51,58,31,58,76,33,61,84,38,48,76,34,59,64,62,32,34,69,57,33,21,58,31,24,49,54,42,67,75,47,42,77,82,62,45,59,67,72,60,35,52,51,34,50,53,44,22,47,55,33,37,77,47,63,40,54,71,69,59,14,48,52,62,32,46,52,81,56,44,66,52,16,56,46,33,21,54,43,14,64,74,66,73,45,61,41,68,57,42,42,49,25,39,47,50,45,34,58,78,67,48,43,68,59,56,52,51,53,51,71,65,48,86,66,91,48,70,68,49,48,50,52,44,49,50,57,51,48,53,53,50,52,42,50,37,48,38,35,48,51,22,55,61,73,32,74,77,64,85,50,46,66,56,25,37,49,54,43,46,63,76,43,42,68,61,52,50,52,41,49,49,57,55,50,57,53,66,72,46,87,75,76,53,72,68,58,53,48,51,52,52,52,52,53,45,60,74,68,109

Nearest PDB structures (foldseek):
  7a1d-assembly1_A  TM=9.107E-01  e=7.693E-10  Mycolicibacterium smegmatis MC2 155
  7jsr-assembly1_A  TM=8.790E-01  e=2.583E-09  Mycolicibacterium smegmatis MC2 155

pLDDT: mean 92.66, std 4.91, range [58.16, 98.12]

Sequence (294 aa):
DKYADLMKDHRLARQIMATQTANSLVNRMGPTYVVRTQDETGASAGEIARAYTIARETLDLRPLWRSIEALDNKVQAKAQYRMLAESARLLRRASIWVLQRPQFANDTKFAIETLRPAISNLAKNIKDLLRGPALNQFRDFREIYTTMGVSKELAQKMAGIRYLYSGYNIAQAAAQLNCDDEFVARVYFRVARGLRVTWLRQQIEQLPVRGRWQALARGTLRENLYEIQRNVTILAVTDGKGSTDDKEVAQQWQKKNSREISRAHGVIADMRSIGSMDFATLSVAVQEMRKLVQ

Foldseek 3Di:
DVCPVVLVPDPCSVVVVVVVLVCVCCVQQNPCLQVVLCVQQVDDSVLLSLLLVLLCLLLVCPVLLVLLVVCVVVFPVVLSVVLSVLLNVLSSLSSSVQSVPCVNSVDSVVSSVQQNVLLVVCLVCVCVLDDDPLNVQLVVQLVVSVVRVRDSVSSNSSSSSVVSSLSNLLSVLCVVLVHDSVLLSNLLSLLCVLLVLVVLLVLLVVADDPDDVSVSLSSVLNVLSSVLSSLLSSVLVVQCVPDSDSVVSNVSLCVVCVPLSVVLVVLVVVVVVVVHDHSVSSVVSSVSSNVSND

Secondary structure (DSSP, 8-state):
-TTTTTTTS-TTHHHHHHHHHHHHHHHHH-TTHHHHHHHHH---HHHHHHHHHHHHHHTTHHHHHHHHHTTTTTS-HHHHHHHHHHHHHHHHHHHHHHHT-HHHHS-HHHHHHHHHHHHHHHHHHHHHH--THHHHHHHHHHHHHHHTT--HHHHHHHHHGGGTHHHHHHHHHHHHHT--HHHHHHHHHHHHHHTTHHHHHHHHHHS---SHHHHHHHHHHHHHHHHHHHHHHHHHHHHTTT---HHHHHHHHHHHTHHHHHHHHHHHHHHHHSS---HHHHHHHHHHHHGGG-